Protein AF-A0A366B2S9-F1 (afdb_monomer)

Structure (mmCIF, N/CA/C/O backbone):
data_AF-A0A366B2S9-F1
#
_entry.id   AF-A0A366B2S9-F1
#
loop_
_atom_site.group_PDB
_atom_site.id
_atom_site.type_symbol
_atom_site.label_atom_id
_atom_site.label_alt_id
_atom_site.label_comp_id
_atom_site.label_asym_id
_atom_site.label_entity_id
_atom_site.label_seq_id
_atom_site.pdbx_PDB_ins_code
_atom_site.Cartn_x
_atom_site.Cartn_y
_atom_site.Cartn_z
_atom_site.occupancy
_atom_site.B_iso_or_equiv
_atom_site.auth_seq_id
_atom_site.auth_comp_id
_atom_site.auth_asym_id
_atom_site.auth_atom_id
_atom_site.pdbx_PDB_model_num
ATOM 1 N N . MET A 1 1 ? -11.976 -1.771 -2.194 1.00 45.50 1 MET A N 1
ATOM 2 C CA . MET A 1 1 ? -10.940 -0.730 -2.403 1.00 45.50 1 MET A CA 1
ATOM 3 C C . MET A 1 1 ? -11.463 0.591 -1.853 1.00 45.50 1 MET A C 1
ATOM 5 O O . MET A 1 1 ? -12.626 0.902 -2.092 1.00 45.50 1 MET A O 1
ATOM 9 N N . LEU A 1 2 ? -10.641 1.317 -1.084 1.00 38.25 2 LEU A N 1
ATOM 10 C CA . LEU A 1 2 ? -10.971 2.598 -0.440 1.00 38.25 2 LEU A CA 1
ATOM 11 C C . LEU A 1 2 ? -11.149 3.696 -1.498 1.00 38.25 2 LEU A C 1
ATOM 13 O O . LEU A 1 2 ? -10.226 4.456 -1.765 1.00 38.25 2 LEU A O 1
ATOM 17 N N . ASN A 1 3 ? -12.306 3.725 -2.150 1.00 37.00 3 ASN A N 1
ATOM 18 C CA . ASN A 1 3 ? -12.690 4.829 -3.018 1.00 37.00 3 ASN A CA 1
ATOM 19 C C . ASN A 1 3 ? -14.175 5.144 -2.798 1.00 37.00 3 ASN A C 1
ATOM 21 O O . ASN A 1 3 ? -15.040 4.524 -3.426 1.00 37.00 3 ASN A O 1
ATOM 25 N N . PRO A 1 4 ? -14.518 6.023 -1.843 1.00 36.03 4 PRO A N 1
ATOM 26 C CA . PRO A 1 4 ? -15.891 6.442 -1.632 1.00 36.03 4 PRO A CA 1
ATOM 27 C C . PRO A 1 4 ? -16.057 7.756 -2.361 1.00 36.03 4 PRO A C 1
ATOM 29 O O . PRO A 1 4 ? -15.969 8.847 -1.807 1.00 36.03 4 PRO A O 1
ATOM 32 N N . LEU A 1 5 ? -16.334 7.642 -3.643 1.00 35.28 5 LEU A N 1
ATOM 33 C CA . LEU A 1 5 ? -17.203 8.637 -4.221 1.00 35.28 5 LEU A CA 1
ATOM 34 C C . LEU A 1 5 ? -18.615 8.188 -3.853 1.00 35.28 5 LEU A C 1
ATOM 36 O O . LEU A 1 5 ? -18.909 7.032 -4.149 1.00 35.28 5 LEU A O 1
ATOM 40 N N . ASP A 1 6 ? -19.377 9.082 -3.200 1.00 34.94 6 ASP A N 1
ATOM 41 C CA . ASP A 1 6 ? -20.850 9.243 -3.114 1.00 34.94 6 ASP A CA 1
ATOM 42 C C . ASP A 1 6 ? -21.707 7.973 -3.306 1.00 34.94 6 ASP A C 1
ATOM 44 O O . ASP A 1 6 ? -21.392 7.143 -4.139 1.00 34.94 6 ASP A O 1
ATOM 48 N N . GLU A 1 7 ? -22.874 7.825 -2.674 1.00 36.72 7 GLU A N 1
ATOM 49 C CA . GLU A 1 7 ? -23.704 6.590 -2.753 1.00 36.72 7 GLU A CA 1
ATOM 50 C C . GLU A 1 7 ? -24.009 6.055 -4.187 1.00 36.72 7 GLU A C 1
ATOM 52 O O . GLU A 1 7 ? -24.431 4.913 -4.346 1.00 36.72 7 GLU A O 1
ATOM 57 N N . ASN A 1 8 ? -23.704 6.824 -5.245 1.00 34.78 8 ASN A N 1
ATOM 58 C CA . ASN A 1 8 ? -23.776 6.458 -6.662 1.00 34.78 8 ASN A CA 1
ATOM 59 C C . ASN A 1 8 ? -22.452 6.435 -7.478 1.00 34.78 8 ASN A C 1
ATOM 61 O O . ASN A 1 8 ? -22.514 6.262 -8.701 1.00 34.78 8 ASN A O 1
ATOM 65 N N . LYS A 1 9 ? -21.259 6.607 -6.885 1.00 37.47 9 LYS A N 1
ATOM 66 C CA . LYS A 1 9 ? -20.026 6.918 -7.644 1.00 37.47 9 LYS A CA 1
ATOM 67 C C . LYS A 1 9 ? -18.827 5.971 -7.466 1.00 37.47 9 LYS A C 1
ATOM 69 O O . LYS A 1 9 ? -17.743 6.313 -7.928 1.00 37.47 9 LYS A O 1
ATOM 74 N N . ARG A 1 10 ? -18.978 4.738 -6.966 1.00 37.19 10 ARG A N 1
ATOM 75 C CA . ARG A 1 10 ? -17.981 3.692 -7.306 1.00 37.19 10 ARG A CA 1
ATOM 76 C C . ARG A 1 10 ? -17.867 3.617 -8.842 1.00 37.19 10 ARG A C 1
ATOM 78 O O . ARG A 1 10 ? -18.853 3.263 -9.495 1.00 37.19 10 ARG A O 1
ATOM 85 N N . GLY A 1 11 ? -16.714 3.974 -9.416 1.00 40.75 11 GLY A N 1
ATOM 86 C CA . GLY A 1 11 ? -16.452 3.835 -10.853 1.00 40.75 11 GLY A CA 1
ATOM 87 C C . GLY A 1 11 ? -15.935 5.065 -11.612 1.00 40.75 11 GLY A C 1
ATOM 88 O O . GLY A 1 11 ? -15.787 4.954 -12.828 1.00 40.75 11 GLY A O 1
ATOM 89 N N . TYR A 1 12 ? -15.688 6.211 -10.970 1.00 37.12 12 TYR A N 1
ATOM 90 C CA . TYR A 1 12 ? -15.153 7.402 -11.645 1.00 37.12 12 TYR A CA 1
ATOM 91 C C . TYR A 1 12 ? -13.708 7.681 -11.210 1.00 37.12 12 TYR A C 1
ATOM 93 O O . TYR A 1 12 ? -13.471 8.451 -10.286 1.00 37.12 12 TYR A O 1
ATOM 101 N N . GLY A 1 13 ? -12.731 7.105 -11.907 1.00 45.44 13 GLY A N 1
ATOM 102 C CA . GLY A 1 13 ? -11.318 7.389 -11.661 1.00 45.44 13 GLY A CA 1
ATOM 103 C C . GLY A 1 13 ? -10.409 6.795 -12.731 1.00 45.44 13 GLY A C 1
ATOM 104 O O . GLY A 1 13 ? -10.724 5.760 -13.318 1.00 45.44 13 GLY A O 1
ATOM 105 N N . SER A 1 14 ? -9.289 7.464 -12.996 1.00 43.25 14 SER A N 1
ATOM 106 C CA . SER A 1 14 ? -8.148 6.878 -13.699 1.00 43.25 14 SER A CA 1
ATOM 107 C C . SER A 1 14 ? -7.144 6.492 -12.626 1.00 43.25 14 SER A C 1
ATOM 109 O O . SER A 1 14 ? -6.711 7.345 -11.851 1.00 43.25 14 SER A O 1
ATOM 111 N N . SER A 1 15 ? -6.802 5.215 -12.535 1.00 47.69 15 SER A N 1
ATOM 112 C CA . SER A 1 15 ? -5.719 4.771 -11.672 1.00 47.69 15 SER A CA 1
ATOM 113 C C . SER A 1 15 ? -4.472 4.517 -12.498 1.00 47.69 15 SER A C 1
ATOM 115 O O . SER A 1 15 ? -4.501 3.885 -13.551 1.00 47.69 15 SER A O 1
ATOM 117 N N . TYR A 1 16 ? -3.358 5.040 -12.009 1.00 48.09 16 TYR A N 1
ATOM 118 C CA . TYR A 1 16 ? -2.056 4.798 -12.601 1.00 48.09 16 TYR A CA 1
ATOM 119 C C . TYR A 1 16 ? -1.357 3.788 -11.704 1.00 48.09 16 TYR A C 1
ATOM 121 O O . TYR A 1 16 ? -1.087 4.067 -10.534 1.00 48.09 16 TYR A O 1
ATOM 129 N N . SER A 1 17 ? -1.071 2.600 -12.234 1.00 49.16 17 SER A N 1
ATOM 130 C CA . SER A 1 17 ? -0.098 1.728 -11.585 1.00 49.16 17 SER A CA 1
ATOM 131 C C . SER A 1 17 ? 1.248 2.021 -12.210 1.00 49.16 17 SER A C 1
ATOM 133 O O . SER A 1 17 ? 1.530 1.629 -13.345 1.00 49.16 17 SER A O 1
ATOM 135 N N . ILE A 1 18 ? 2.068 2.736 -11.450 1.00 50.47 18 ILE A N 1
ATOM 136 C CA . ILE A 1 18 ? 3.487 2.857 -11.736 1.00 50.47 18 ILE A CA 1
ATOM 137 C C . ILE A 1 18 ? 4.175 1.875 -10.803 1.00 50.47 18 ILE A C 1
ATOM 139 O O . ILE A 1 18 ? 4.192 2.064 -9.593 1.00 50.47 18 ILE A O 1
ATOM 143 N N . SER A 1 19 ? 4.677 0.792 -11.375 1.00 49.19 19 SER A N 1
ATOM 144 C CA . SER A 1 19 ? 5.454 -0.210 -10.661 1.00 49.19 19 SER A CA 1
ATOM 145 C C . SER A 1 19 ? 6.893 -0.097 -11.114 1.00 49.19 19 SER A C 1
ATOM 147 O O . SER A 1 19 ? 7.153 0.024 -12.306 1.00 49.19 19 SER A O 1
ATOM 149 N N . SER A 1 20 ? 7.850 -0.297 -10.218 1.00 45.38 20 SER A N 1
ATOM 150 C CA . SER A 1 20 ? 9.255 -0.434 -10.623 1.00 45.38 20 SER A CA 1
ATOM 151 C C . SER A 1 20 ? 9.560 -1.682 -11.450 1.00 45.38 20 SER A C 1
ATOM 153 O O . SER A 1 20 ? 10.681 -1.889 -11.908 1.00 45.38 20 SER A O 1
ATOM 155 N N . THR A 1 21 ? 8.561 -2.546 -11.627 1.00 46.91 21 THR A N 1
ATOM 156 C CA . THR A 1 21 ? 8.689 -3.842 -12.299 1.00 46.91 21 THR A CA 1
ATOM 157 C C . THR A 1 21 ? 7.674 -4.071 -13.411 1.00 46.91 21 THR A C 1
ATOM 159 O O . THR A 1 21 ? 7.756 -5.085 -14.102 1.00 46.91 21 THR A O 1
ATOM 162 N N . LYS A 1 22 ? 6.722 -3.153 -13.599 1.00 52.91 22 LYS A N 1
ATOM 163 C CA . LYS A 1 22 ? 5.755 -3.185 -14.699 1.00 52.91 22 LYS A CA 1
ATOM 164 C C . LYS A 1 22 ? 5.813 -1.847 -15.423 1.00 52.91 22 LYS A C 1
ATOM 166 O O . LYS A 1 22 ? 5.955 -0.813 -14.784 1.00 52.91 22 LYS A O 1
ATOM 171 N N . PHE A 1 23 ? 5.684 -1.886 -16.744 1.00 56.38 23 PHE A N 1
ATOM 172 C CA . PHE A 1 23 ? 5.482 -0.691 -17.562 1.00 56.38 23 PHE A CA 1
ATOM 173 C C . PHE A 1 23 ? 4.280 0.121 -17.052 1.00 56.38 23 PHE A C 1
ATOM 175 O O . PHE A 1 23 ? 3.420 -0.440 -16.361 1.00 56.38 23 PHE A O 1
ATOM 182 N N . LEU A 1 24 ? 4.239 1.423 -17.361 1.00 52.50 24 LEU A N 1
ATOM 183 C CA . LEU A 1 24 ? 3.133 2.291 -16.958 1.00 52.50 24 LEU A CA 1
ATOM 184 C C . LEU A 1 24 ? 1.827 1.682 -17.470 1.00 52.50 24 LEU A C 1
ATOM 186 O O . LEU A 1 24 ? 1.593 1.629 -18.674 1.00 52.50 24 LEU A O 1
ATOM 190 N N . ASN A 1 25 ? 0.985 1.222 -16.549 1.00 52.06 25 ASN A N 1
ATOM 191 C CA . ASN A 1 25 ? -0.344 0.750 -16.896 1.00 52.06 25 ASN A CA 1
ATOM 192 C C . ASN A 1 25 ? -1.347 1.801 -16.437 1.00 52.06 25 ASN A C 1
ATOM 194 O O . ASN A 1 25 ? -1.457 2.098 -15.242 1.00 52.06 25 ASN A O 1
ATOM 198 N N . VAL A 1 26 ? -2.060 2.364 -17.408 1.00 51.28 26 VAL A N 1
ATOM 199 C CA . VAL A 1 26 ? -3.199 3.243 -17.162 1.00 51.28 26 VAL A CA 1
ATOM 200 C C . VAL A 1 26 ? -4.438 2.366 -17.047 1.00 51.28 26 VAL A C 1
ATOM 202 O O . VAL A 1 26 ? -4.749 1.596 -17.954 1.00 51.28 26 VAL A O 1
ATOM 205 N N . PHE A 1 27 ? -5.132 2.463 -15.920 1.00 54.91 27 PHE A N 1
ATOM 206 C CA . PHE A 1 27 ? -6.372 1.746 -15.665 1.00 54.91 27 PHE A CA 1
ATOM 207 C C . PHE A 1 27 ? -7.522 2.738 -15.558 1.00 54.91 27 PHE A C 1
ATOM 209 O O . PHE A 1 27 ? -7.445 3.736 -14.840 1.00 54.91 27 PHE A O 1
ATOM 216 N N . PHE A 1 28 ? -8.618 2.437 -16.242 1.00 53.38 28 PHE A N 1
ATOM 217 C CA . PHE A 1 28 ? -9.839 3.230 -16.179 1.00 53.38 28 PHE A CA 1
ATOM 218 C C . PHE A 1 28 ? -10.900 2.465 -15.388 1.00 53.38 28 PHE A C 1
ATOM 220 O O . PHE A 1 28 ? -11.144 1.282 -15.627 1.00 53.38 28 PHE A O 1
ATOM 227 N N . GLU A 1 29 ? -11.527 3.123 -14.413 1.00 53.78 29 GLU A N 1
ATOM 228 C CA . GLU A 1 29 ? -12.661 2.543 -13.693 1.00 53.78 29 GLU A CA 1
ATOM 229 C C . GLU A 1 29 ? -13.913 2.449 -14.598 1.00 53.78 29 GLU A C 1
ATOM 231 O O . GLU A 1 29 ? -14.054 3.177 -15.581 1.00 53.78 29 GLU A O 1
ATOM 236 N N . ARG A 1 30 ? -14.858 1.556 -14.251 1.00 44.22 30 ARG A N 1
ATOM 237 C CA . ARG A 1 30 ? -16.010 1.123 -15.083 1.00 44.22 30 ARG A CA 1
ATOM 238 C C . ARG A 1 30 ? -17.020 2.215 -15.503 1.00 44.22 30 ARG A C 1
ATOM 240 O O . ARG A 1 30 ? -18.031 1.882 -16.115 1.00 44.22 30 ARG A O 1
ATOM 247 N N . LYS A 1 31 ? -16.801 3.491 -15.174 1.00 49.06 31 LYS A N 1
ATOM 248 C CA . LYS A 1 31 ? -17.649 4.631 -15.572 1.00 49.06 31 LYS A CA 1
ATOM 249 C C . LYS A 1 31 ? -16.828 5.866 -15.974 1.00 49.06 31 LYS A C 1
ATOM 251 O O . LYS A 1 31 ? -17.239 6.994 -15.709 1.00 49.06 31 LYS A O 1
ATOM 256 N N . PHE A 1 32 ? -15.661 5.690 -16.590 1.00 53.84 32 PHE A N 1
ATOM 257 C CA . PHE A 1 32 ? -14.883 6.828 -17.087 1.00 53.84 32 PHE A CA 1
ATOM 258 C C . PHE A 1 32 ? -15.537 7.464 -18.330 1.00 53.84 32 PHE A C 1
ATOM 260 O O . PHE A 1 32 ? -16.094 6.758 -19.167 1.00 53.84 32 PHE A O 1
ATOM 267 N N . ASN A 1 33 ? -15.494 8.800 -18.445 1.00 58.91 33 ASN A N 1
ATOM 268 C CA . ASN A 1 33 ? -15.986 9.505 -19.638 1.00 58.91 33 ASN A CA 1
ATOM 269 C C . ASN A 1 33 ? -15.086 9.132 -20.836 1.00 58.91 33 ASN A C 1
ATOM 271 O O . ASN A 1 33 ? -13.882 9.384 -20.732 1.00 58.91 33 ASN A O 1
ATOM 275 N N . PRO A 1 34 ? -15.627 8.589 -21.948 1.00 60.06 34 PRO A N 1
ATOM 276 C CA . PRO A 1 34 ? -14.853 8.246 -23.141 1.00 60.06 34 PRO A CA 1
ATOM 277 C C . PRO A 1 34 ? -13.933 9.371 -23.627 1.00 60.06 34 PRO A C 1
ATOM 279 O O . PRO A 1 34 ? -12.791 9.104 -23.972 1.00 60.06 34 PRO A O 1
ATOM 282 N N . GLU A 1 35 ? -14.365 10.633 -23.547 1.00 61.34 35 GLU A N 1
ATOM 283 C CA . GLU A 1 35 ? -13.549 11.789 -23.953 1.00 61.34 35 GLU A CA 1
ATOM 284 C C . GLU A 1 35 ? -12.249 11.911 -23.142 1.00 61.34 35 GLU A C 1
ATOM 286 O O . GLU A 1 35 ? -11.195 12.205 -23.698 1.00 61.34 35 GLU A O 1
ATOM 291 N N . LYS A 1 36 ? -12.296 11.620 -21.835 1.00 60.38 36 LYS A N 1
ATOM 292 C CA . LYS A 1 36 ? -11.112 11.640 -20.963 1.00 60.38 36 LYS A CA 1
ATOM 293 C C . LYS A 1 36 ? -10.230 10.404 -21.139 1.00 60.38 36 LYS A C 1
ATOM 295 O O . LYS A 1 36 ? -9.035 10.472 -20.869 1.00 60.38 36 LYS A O 1
ATOM 300 N N . ILE A 1 37 ? -10.806 9.274 -21.561 1.00 60.66 37 ILE A N 1
ATOM 301 C CA . ILE A 1 37 ? -10.024 8.095 -21.962 1.00 60.66 37 ILE A CA 1
ATOM 302 C C . ILE A 1 37 ? -9.218 8.447 -23.212 1.00 60.66 37 ILE A C 1
ATOM 304 O O . ILE A 1 37 ? -8.015 8.216 -23.239 1.00 60.66 37 ILE A O 1
ATOM 308 N N . THR A 1 38 ? -9.867 9.057 -24.205 1.00 64.88 38 THR A N 1
ATOM 309 C CA . THR A 1 38 ? -9.222 9.487 -25.449 1.00 64.88 38 THR A CA 1
ATOM 310 C C . THR A 1 38 ? -8.148 10.542 -25.199 1.00 64.88 38 THR A C 1
ATOM 312 O O . THR A 1 38 ? -7.076 10.457 -25.786 1.00 64.88 38 THR A O 1
ATOM 315 N N . GLU A 1 39 ? -8.378 11.488 -24.286 1.00 65.44 39 GLU A N 1
ATOM 316 C CA . GLU A 1 39 ? -7.361 12.460 -23.859 1.00 65.44 39 GLU A CA 1
ATOM 317 C C . GLU A 1 39 ? -6.137 11.777 -23.220 1.00 65.44 39 GLU A C 1
ATOM 319 O O . GLU A 1 39 ? -5.000 12.111 -23.544 1.00 65.44 39 GLU A O 1
ATOM 324 N N . ALA A 1 40 ? -6.355 10.791 -22.344 1.00 61.16 40 ALA A N 1
ATOM 325 C CA . ALA A 1 40 ? -5.276 10.082 -21.657 1.00 61.16 40 ALA A CA 1
ATOM 326 C C . ALA A 1 40 ? -4.519 9.087 -22.557 1.00 61.16 40 ALA A C 1
ATOM 328 O O . ALA A 1 40 ? -3.320 8.883 -22.362 1.00 61.16 40 ALA A O 1
ATOM 329 N N . LEU A 1 41 ? -5.209 8.449 -23.508 1.00 62.81 41 LEU A N 1
ATOM 330 C CA . LEU A 1 41 ? -4.647 7.438 -24.409 1.00 62.81 41 LEU A CA 1
ATOM 331 C C . LEU A 1 41 ? -4.164 8.001 -25.750 1.00 62.81 41 LEU A C 1
ATOM 333 O O . LEU A 1 41 ? -3.441 7.300 -26.443 1.00 62.81 41 LEU A O 1
ATOM 337 N N . GLY A 1 42 ? -4.594 9.199 -26.154 1.00 63.53 42 GLY A N 1
ATOM 338 C CA . GLY A 1 42 ? -4.310 9.765 -27.482 1.00 63.53 42 GLY A CA 1
ATOM 339 C C . GLY A 1 42 ? -5.101 9.123 -28.627 1.00 63.53 42 GLY A C 1
ATOM 340 O O . GLY A 1 42 ? -4.946 9.509 -29.784 1.00 63.53 42 GLY A O 1
ATOM 341 N N . ARG A 1 43 ? -5.968 8.153 -28.315 1.00 69.88 43 ARG A N 1
ATOM 342 C CA . ARG A 1 43 ? -6.777 7.380 -29.264 1.00 69.88 43 ARG A CA 1
ATOM 343 C C . ARG A 1 43 ? -8.091 6.934 -28.633 1.00 69.88 43 ARG A C 1
ATOM 345 O O . ARG A 1 43 ? -8.199 6.848 -27.411 1.00 69.88 43 ARG A O 1
ATOM 352 N N . GLU A 1 44 ? -9.068 6.590 -29.466 1.00 70.62 44 GLU A N 1
ATOM 353 C CA . GLU A 1 44 ? -10.285 5.935 -28.986 1.00 70.62 44 GLU A CA 1
ATOM 354 C C . GLU A 1 44 ? -9.964 4.537 -28.427 1.00 70.62 44 GLU A C 1
ATOM 356 O O . GLU A 1 44 ? -9.109 3.805 -28.943 1.00 70.62 44 GLU A O 1
ATOM 361 N N . ILE A 1 45 ? -10.642 4.184 -27.335 1.00 67.50 45 ILE A N 1
ATOM 362 C CA . ILE A 1 45 ? -10.560 2.856 -26.727 1.00 67.50 45 ILE A CA 1
ATOM 363 C C . ILE A 1 45 ? -11.421 1.879 -27.532 1.00 67.50 45 ILE A C 1
ATOM 365 O O . ILE A 1 45 ? -12.545 2.207 -27.910 1.00 67.50 45 ILE A O 1
ATOM 369 N N . MET A 1 46 ? -10.907 0.681 -27.805 1.00 69.12 46 MET A N 1
ATOM 370 C CA . MET A 1 46 ? -11.685 -0.338 -28.510 1.00 69.12 46 MET A CA 1
ATOM 371 C C . MET A 1 46 ? -12.631 -1.079 -27.552 1.00 69.12 46 MET A C 1
ATOM 373 O O . MET A 1 46 ? -12.326 -1.258 -26.373 1.00 69.12 46 MET A O 1
ATOM 377 N N . ASP A 1 47 ? -13.767 -1.571 -28.057 1.00 62.91 47 ASP A N 1
ATOM 378 C CA . ASP A 1 47 ? -14.789 -2.259 -27.245 1.00 62.91 47 ASP A CA 1
ATOM 379 C C . ASP A 1 47 ? -14.231 -3.463 -26.463 1.00 62.91 47 ASP A C 1
ATOM 381 O O . ASP A 1 47 ? -14.579 -3.693 -25.305 1.00 62.91 47 ASP A O 1
ATOM 385 N N . ASN A 1 48 ? -13.288 -4.198 -27.055 1.00 60.88 48 ASN A N 1
ATOM 386 C CA . ASN A 1 48 ? -12.603 -5.312 -26.399 1.00 60.88 48 ASN A CA 1
ATOM 387 C C . ASN A 1 48 ? -11.658 -4.866 -25.263 1.00 60.88 48 ASN A C 1
ATOM 389 O O . ASN A 1 48 ? -11.432 -5.628 -24.324 1.00 60.88 48 ASN A O 1
ATOM 393 N N . GLU A 1 49 ? -11.109 -3.651 -25.326 1.00 59.62 49 GLU A N 1
ATOM 394 C CA . GLU A 1 49 ? -10.300 -3.057 -24.256 1.00 59.62 49 GLU A CA 1
ATOM 395 C C . GLU A 1 49 ? -11.189 -2.584 -23.103 1.00 59.62 49 GLU A C 1
ATOM 397 O O . GLU A 1 49 ? -10.822 -2.776 -21.944 1.00 59.62 49 GLU A O 1
ATOM 402 N N . ILE A 1 50 ? -12.386 -2.060 -23.406 1.00 60.25 50 ILE A N 1
ATOM 403 C CA . ILE A 1 50 ? -13.410 -1.713 -22.406 1.00 60.25 50 ILE A CA 1
ATOM 404 C C . ILE A 1 50 ? -13.840 -2.962 -21.625 1.00 60.25 50 ILE A C 1
ATOM 406 O O . ILE A 1 50 ? -13.902 -2.938 -20.394 1.00 60.25 50 ILE A O 1
ATOM 410 N N . GLU A 1 51 ? -14.105 -4.073 -22.316 1.00 54.56 51 GLU A N 1
ATOM 411 C CA . GLU A 1 51 ? -14.478 -5.342 -21.676 1.00 54.56 51 GLU A CA 1
ATOM 412 C C . GLU A 1 51 ? -13.341 -5.941 -20.828 1.00 54.56 51 GLU A C 1
ATOM 414 O O . GLU A 1 51 ? -13.594 -6.634 -19.835 1.00 54.56 51 GLU A O 1
ATOM 419 N N . ALA A 1 52 ? -12.087 -5.629 -21.170 1.00 55.06 52 ALA A N 1
ATOM 420 C CA . ALA A 1 52 ? -10.895 -6.035 -20.434 1.00 55.06 52 ALA A CA 1
ATOM 421 C C . ALA A 1 52 ? -10.542 -5.117 -19.244 1.00 55.06 52 ALA A C 1
ATOM 423 O O . ALA A 1 52 ? -9.595 -5.436 -18.517 1.00 55.06 52 ALA A O 1
ATOM 424 N N . LEU A 1 53 ? -11.299 -4.035 -18.988 1.00 55.62 53 LEU A N 1
ATOM 425 C CA . LEU A 1 53 ? -11.159 -3.174 -17.801 1.00 55.62 53 LEU A CA 1
ATOM 426 C C . LEU A 1 53 ? -11.558 -3.940 -16.525 1.00 55.62 53 LEU A C 1
ATOM 428 O O . LEU A 1 53 ? -12.649 -3.815 -15.951 1.00 55.62 53 LEU A O 1
ATOM 432 N N . VAL A 1 54 ? -10.646 -4.793 -16.075 1.00 52.69 54 VAL A N 1
ATOM 433 C CA . VAL A 1 54 ? -10.663 -5.434 -14.766 1.00 52.69 54 VAL A CA 1
ATOM 434 C C . VAL A 1 54 ? -9.950 -4.500 -13.794 1.00 52.69 54 VAL A C 1
ATOM 436 O O . VAL A 1 54 ? -8.876 -3.989 -14.099 1.00 52.69 54 VAL A O 1
ATOM 439 N N . ASP A 1 55 ? -10.539 -4.280 -12.619 1.00 57.91 55 ASP A N 1
ATOM 440 C CA . ASP A 1 55 ? -9.891 -3.545 -11.531 1.00 57.91 55 ASP A CA 1
ATOM 441 C C . ASP A 1 55 ? -8.548 -4.223 -11.190 1.00 57.91 55 ASP A C 1
ATOM 443 O O . ASP A 1 55 ? -8.527 -5.345 -10.684 1.00 57.91 55 ASP A O 1
ATOM 447 N N . HIS A 1 56 ? -7.424 -3.570 -11.515 1.00 54.78 56 HIS A N 1
ATOM 448 C CA . HIS A 1 56 ? -6.077 -4.132 -11.342 1.00 54.78 56 HIS A CA 1
ATOM 449 C C . HIS A 1 56 ? -5.722 -4.386 -9.876 1.00 54.78 56 HIS A C 1
ATOM 451 O O . HIS A 1 56 ? -4.844 -5.195 -9.569 1.00 54.78 56 HIS A O 1
ATOM 457 N N . TYR A 1 57 ? -6.411 -3.702 -8.967 1.00 53.78 57 TYR A N 1
ATOM 458 C CA . TYR A 1 57 ? -6.239 -3.871 -7.534 1.00 53.78 57 TYR A CA 1
ATOM 459 C C . TYR A 1 57 ? -7.131 -4.984 -6.973 1.00 53.78 57 TYR A C 1
ATOM 461 O O . TYR A 1 57 ? -6.955 -5.388 -5.822 1.00 53.78 57 TYR A O 1
ATOM 469 N N . ALA A 1 58 ? -8.049 -5.522 -7.783 1.00 57.56 58 ALA A N 1
ATOM 470 C CA . ALA A 1 58 ? -8.904 -6.647 -7.445 1.00 57.56 58 ALA A CA 1
ATOM 471 C C . ALA A 1 58 ? -8.446 -7.913 -8.182 1.00 57.56 58 ALA A C 1
ATOM 473 O O . ALA A 1 58 ? -8.803 -8.189 -9.329 1.00 57.56 58 ALA A O 1
ATOM 474 N N . VAL A 1 59 ? -7.678 -8.747 -7.490 1.00 58.72 59 VAL A N 1
ATOM 475 C CA . VAL A 1 59 ? -7.330 -10.077 -7.993 1.00 58.72 59 VAL A CA 1
ATOM 476 C C . VAL A 1 59 ? -8.459 -11.041 -7.624 1.00 58.72 59 VAL A C 1
ATOM 478 O O . VAL A 1 59 ? -8.811 -11.198 -6.456 1.00 58.72 59 VAL A O 1
ATOM 481 N N . LYS A 1 60 ? -9.047 -11.695 -8.627 1.00 58.69 60 LYS A N 1
ATOM 482 C CA . LYS A 1 60 ? -10.134 -12.659 -8.416 1.00 58.69 60 LYS A CA 1
ATOM 483 C C . LYS A 1 60 ? -9.591 -13.991 -7.888 1.00 58.69 60 LYS A C 1
ATOM 485 O O . LYS A 1 60 ? -8.516 -14.423 -8.292 1.00 58.69 60 LYS A O 1
ATOM 490 N N . PHE A 1 61 ? -10.388 -14.666 -7.059 1.00 66.31 61 PHE A N 1
ATOM 491 C CA . PHE A 1 61 ? -10.171 -16.053 -6.617 1.00 66.31 61 PHE A CA 1
ATOM 492 C C . PHE A 1 61 ? -8.899 -16.309 -5.787 1.00 66.31 61 PHE A C 1
ATOM 494 O O . PHE A 1 61 ? -8.391 -17.428 -5.783 1.00 66.31 61 PHE A O 1
ATOM 501 N N . ILE A 1 62 ? -8.384 -15.307 -5.063 1.00 76.69 62 ILE A N 1
ATOM 502 C CA . ILE A 1 62 ? -7.278 -15.533 -4.111 1.00 76.69 62 ILE A CA 1
ATOM 503 C C . ILE A 1 62 ? -7.760 -16.353 -2.917 1.00 76.69 62 ILE A C 1
ATOM 505 O O . ILE A 1 62 ? -7.052 -17.233 -2.428 1.00 76.69 62 ILE A O 1
ATOM 509 N N . LEU A 1 63 ? -8.959 -16.039 -2.431 1.00 82.62 63 LEU A N 1
ATOM 510 C CA . LEU A 1 63 ? -9.555 -16.666 -1.267 1.00 82.62 63 LEU A CA 1
ATOM 511 C C . LEU A 1 63 ? -10.872 -17.348 -1.648 1.00 82.62 63 LEU A C 1
ATOM 513 O O . LEU A 1 63 ? -11.475 -17.059 -2.686 1.00 82.62 63 LEU A O 1
ATOM 517 N N . CYS A 1 64 ? -11.326 -18.277 -0.803 1.00 87.00 64 CYS A N 1
ATOM 518 C CA . CYS A 1 64 ? -12.676 -18.810 -0.941 1.00 87.00 64 CYS A CA 1
ATOM 519 C C . CYS A 1 64 ? -13.709 -17.719 -0.626 1.00 87.00 64 CYS A C 1
ATOM 521 O O . CYS A 1 64 ? -13.396 -16.725 0.030 1.00 87.00 64 CYS A O 1
ATOM 523 N N . LYS A 1 65 ? -14.952 -17.935 -1.062 1.00 88.06 65 LYS A N 1
ATOM 524 C CA . LYS A 1 65 ? -16.049 -16.990 -0.844 1.00 88.06 65 LYS A CA 1
ATOM 525 C C . LYS A 1 65 ? -16.190 -16.599 0.631 1.00 88.06 65 LYS A C 1
ATOM 527 O O . LYS A 1 65 ? -16.145 -15.421 0.943 1.00 88.06 65 LYS A O 1
ATOM 532 N N . ASP A 1 66 ? -16.233 -17.578 1.531 1.00 88.06 66 ASP A N 1
ATOM 533 C CA . ASP A 1 66 ? -16.381 -17.314 2.966 1.00 88.06 66 ASP A CA 1
ATOM 534 C C . ASP A 1 66 ? -15.219 -16.481 3.530 1.00 88.06 66 ASP A C 1
ATOM 536 O O . ASP A 1 66 ? -15.406 -15.659 4.421 1.00 88.06 66 ASP A O 1
ATOM 540 N N . CYS A 1 67 ? -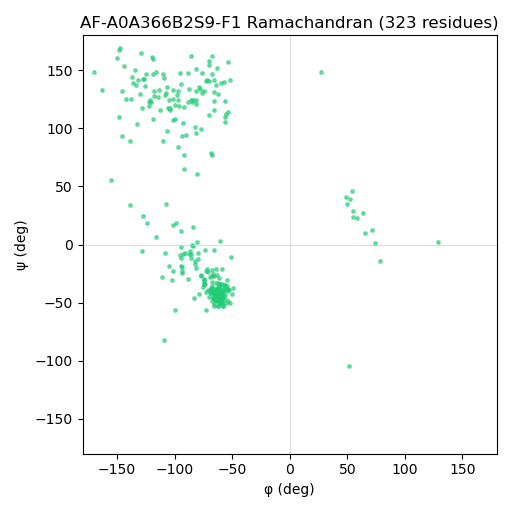13.997 -16.667 3.024 1.00 88.50 67 CYS A N 1
ATOM 541 C CA . CYS A 1 67 ? -12.863 -15.829 3.402 1.00 88.50 67 CYS A CA 1
ATOM 542 C C . CYS A 1 67 ? -13.034 -14.385 2.917 1.00 88.50 67 CYS A C 1
ATOM 544 O O . CYS A 1 67 ? -12.797 -13.475 3.706 1.00 88.50 67 CYS A O 1
ATOM 546 N N . GLU A 1 68 ? -13.434 -14.168 1.660 1.00 89.00 68 GLU A N 1
ATOM 547 C CA . GLU A 1 68 ? -13.700 -12.818 1.139 1.00 89.00 68 GLU A CA 1
ATOM 548 C C . GLU A 1 68 ? -14.833 -12.139 1.917 1.00 89.00 68 GLU A C 1
ATOM 550 O O . GLU A 1 68 ? -14.672 -11.002 2.357 1.00 89.00 68 GLU A O 1
ATOM 555 N N . ASP A 1 69 ? -15.916 -12.865 2.202 1.00 89.38 69 ASP A N 1
ATOM 556 C CA . ASP A 1 69 ? -17.059 -12.362 2.967 1.00 89.38 69 ASP A CA 1
ATOM 557 C C . ASP A 1 69 ? -16.625 -11.922 4.386 1.00 89.38 69 ASP A C 1
ATOM 559 O O . ASP A 1 69 ? -17.034 -10.863 4.867 1.00 89.38 69 ASP A O 1
ATOM 563 N N . ARG A 1 70 ? -15.729 -12.677 5.050 1.00 93.06 70 ARG A N 1
ATOM 564 C CA . ARG A 1 70 ? -15.128 -12.289 6.347 1.00 93.06 70 ARG A CA 1
ATOM 565 C C . ARG A 1 70 ? -14.353 -10.969 6.259 1.00 93.06 70 ARG A C 1
ATOM 567 O O . ARG A 1 70 ? -14.421 -10.143 7.171 1.00 93.06 70 ARG A O 1
ATOM 574 N N . PHE A 1 71 ? -13.605 -10.759 5.178 1.00 93.19 71 PHE A N 1
ATOM 575 C CA . PHE A 1 71 ? -12.856 -9.521 4.956 1.00 93.19 71 PHE A CA 1
ATOM 576 C C . PHE A 1 71 ? -13.755 -8.339 4.573 1.00 93.19 71 PHE A C 1
ATOM 578 O O . PHE A 1 71 ? -13.486 -7.208 4.984 1.00 93.19 71 PHE A O 1
ATOM 585 N N . GLU A 1 72 ? -14.835 -8.583 3.835 1.00 90.19 72 GLU A N 1
ATOM 586 C CA . GLU A 1 72 ? -15.801 -7.553 3.457 1.00 90.19 72 GLU A CA 1
ATOM 587 C C . GLU A 1 72 ? -16.447 -6.907 4.693 1.00 90.19 72 GLU A C 1
ATOM 589 O O . GLU A 1 72 ? -16.685 -5.698 4.705 1.00 90.19 72 GLU A O 1
ATOM 594 N N . ARG A 1 73 ? -16.668 -7.667 5.777 1.00 93.44 73 ARG A N 1
ATOM 595 C CA . ARG A 1 73 ? -17.224 -7.129 7.034 1.00 93.44 73 ARG A CA 1
ATOM 596 C C . ARG A 1 73 ? -16.364 -6.026 7.643 1.00 93.44 73 ARG A C 1
ATOM 598 O O . ARG A 1 73 ? -16.887 -4.967 7.989 1.00 93.44 73 ARG A O 1
ATOM 605 N N . ILE A 1 74 ? -15.056 -6.253 7.759 1.00 94.00 74 ILE A N 1
ATOM 606 C CA . ILE A 1 74 ? -14.138 -5.260 8.337 1.00 94.00 74 ILE A CA 1
ATOM 607 C C . ILE A 1 74 ? -13.871 -4.095 7.379 1.00 94.00 74 ILE A C 1
ATOM 609 O O . ILE A 1 74 ? -13.676 -2.973 7.839 1.00 94.00 74 ILE A O 1
ATOM 613 N N . GLU A 1 75 ? -13.910 -4.329 6.062 1.00 90.56 75 GLU A N 1
ATOM 614 C CA . GLU A 1 75 ? -13.828 -3.261 5.056 1.00 90.56 75 GLU A CA 1
ATOM 615 C C . GLU A 1 75 ? -15.062 -2.355 5.106 1.00 90.56 75 GLU A C 1
ATOM 617 O O . GLU A 1 75 ? -14.932 -1.132 5.125 1.00 90.56 75 GLU A O 1
ATOM 622 N N . THR A 1 76 ? -16.255 -2.944 5.192 1.00 89.06 76 THR A N 1
ATOM 623 C CA . THR A 1 76 ? -17.514 -2.203 5.346 1.00 89.06 76 THR A CA 1
ATOM 624 C C . THR A 1 76 ? -17.495 -1.389 6.633 1.00 89.06 76 THR A C 1
ATOM 626 O O . THR A 1 76 ? -17.738 -0.186 6.596 1.00 89.06 76 THR A O 1
ATOM 629 N N . TYR A 1 77 ? -17.094 -2.003 7.752 1.00 90.00 77 TYR A N 1
ATOM 630 C CA . TYR A 1 77 ? -16.941 -1.302 9.026 1.00 90.00 77 TYR A CA 1
ATOM 631 C C . TYR A 1 77 ? -15.983 -0.108 8.925 1.00 90.00 77 TYR A C 1
ATOM 633 O O . TYR A 1 77 ? -16.300 0.988 9.387 1.00 90.00 77 TYR A O 1
ATOM 641 N N . PHE A 1 78 ? -14.810 -0.296 8.311 1.00 88.31 78 PHE A N 1
ATOM 642 C CA . PHE A 1 78 ? -13.836 0.780 8.145 1.00 88.31 78 PHE A CA 1
ATOM 643 C C . PHE A 1 78 ? -14.402 1.928 7.298 1.00 88.31 78 PHE A C 1
ATOM 645 O O . PHE A 1 78 ? -14.277 3.090 7.683 1.00 88.31 78 PHE A O 1
ATOM 652 N N . ASN A 1 79 ? -15.066 1.623 6.182 1.00 83.31 79 ASN A N 1
ATOM 653 C CA . ASN A 1 79 ? -15.681 2.636 5.323 1.00 83.31 79 ASN A CA 1
ATOM 654 C C . ASN A 1 79 ? -16.823 3.383 6.030 1.00 83.31 79 ASN A C 1
ATOM 656 O O . ASN A 1 79 ? -16.932 4.601 5.927 1.00 83.31 79 ASN A O 1
ATOM 660 N N . ASP A 1 80 ? -17.664 2.689 6.788 1.00 82.75 80 ASP A N 1
ATOM 661 C CA . ASP A 1 80 ? -18.788 3.335 7.464 1.00 82.75 80 ASP A CA 1
ATOM 662 C C . ASP A 1 80 ? -18.369 4.170 8.672 1.00 82.75 80 ASP A C 1
ATOM 664 O O . ASP A 1 80 ? -18.985 5.197 8.951 1.00 82.75 80 ASP A O 1
ATOM 668 N N . ILE A 1 81 ? -17.330 3.751 9.394 1.00 79.56 81 ILE A N 1
ATOM 669 C CA . ILE A 1 81 ? -16.924 4.407 10.638 1.00 79.56 81 ILE A CA 1
ATOM 670 C C . ILE A 1 81 ? -15.756 5.355 10.414 1.00 79.56 81 ILE A C 1
ATOM 672 O O . ILE A 1 81 ? -15.860 6.537 10.735 1.00 79.56 81 ILE A O 1
ATOM 676 N N . VAL A 1 82 ? -14.643 4.855 9.873 1.00 72.56 82 VAL A N 1
ATOM 677 C CA . VAL A 1 82 ? -13.419 5.648 9.732 1.00 72.56 82 VAL A CA 1
ATOM 678 C C . VAL A 1 82 ? -13.611 6.669 8.634 1.00 72.56 82 VAL A C 1
ATOM 680 O O . VAL A 1 82 ? -13.517 7.853 8.919 1.00 72.56 82 VAL A O 1
ATOM 683 N N . PHE A 1 83 ? -13.956 6.256 7.415 1.00 71.56 83 PHE A N 1
ATOM 684 C CA . PHE A 1 83 ? -14.038 7.194 6.294 1.00 71.56 83 PHE A CA 1
ATOM 685 C C . PHE A 1 83 ? -15.046 8.328 6.547 1.00 71.56 83 PHE A C 1
ATOM 687 O O . PHE A 1 83 ? -14.693 9.498 6.397 1.00 71.56 83 PHE A O 1
ATOM 694 N N . LYS A 1 84 ? -16.262 8.019 7.024 1.00 70.56 84 LYS A N 1
ATOM 695 C CA . LYS A 1 84 ? -17.254 9.058 7.365 1.00 70.56 84 LYS A CA 1
ATOM 696 C C . LYS A 1 84 ? -16.741 10.008 8.450 1.00 70.56 84 LYS A C 1
ATOM 698 O O . LYS A 1 84 ? -16.890 11.219 8.319 1.00 70.56 84 LYS A O 1
ATOM 703 N N . GLN A 1 85 ? -16.085 9.501 9.496 1.00 68.06 85 GLN A N 1
ATOM 704 C CA . GLN A 1 85 ? -15.488 10.365 10.523 1.00 68.06 85 GLN A CA 1
ATOM 705 C C . GLN A 1 85 ? -14.310 11.186 9.980 1.00 68.06 85 GLN A C 1
ATOM 707 O O . GLN A 1 85 ? -14.146 12.331 10.407 1.00 68.06 85 GLN A O 1
ATOM 712 N N . VAL A 1 86 ? -13.555 10.638 9.012 1.00 63.91 86 VAL A N 1
ATOM 713 C CA . VAL A 1 86 ? -12.419 11.309 8.374 1.00 63.91 86 VAL A CA 1
ATOM 714 C C . VAL A 1 86 ? -12.832 12.518 7.563 1.00 63.91 86 VAL A C 1
ATOM 716 O O . VAL A 1 86 ? -12.274 13.602 7.736 1.00 63.91 86 VAL A O 1
ATOM 719 N N . PHE A 1 87 ? -13.810 12.324 6.688 1.00 62.34 87 PHE A N 1
ATOM 720 C CA . PHE A 1 87 ? -14.118 13.279 5.632 1.00 62.34 87 PHE A CA 1
ATOM 721 C C . PHE A 1 87 ? -15.324 14.166 5.932 1.00 62.34 87 PHE A C 1
ATOM 723 O O . PHE A 1 87 ? -15.384 15.286 5.434 1.00 62.34 87 PHE A O 1
ATOM 730 N N . GLU A 1 88 ? -16.240 13.755 6.815 1.00 64.69 88 GLU A N 1
ATOM 731 C CA . GLU A 1 88 ? -17.378 14.599 7.215 1.00 64.69 88 GLU A CA 1
ATOM 732 C C . GLU A 1 88 ? -17.029 15.601 8.335 1.00 64.69 88 GLU A C 1
ATOM 734 O O . GLU A 1 88 ? -17.927 16.159 8.965 1.00 64.69 88 GLU A O 1
ATOM 739 N N . ASN A 1 89 ? -15.740 15.838 8.622 1.00 57.03 89 ASN A N 1
ATOM 740 C CA . ASN A 1 89 ? -15.265 16.768 9.661 1.00 57.03 89 ASN A CA 1
ATOM 741 C C . ASN A 1 89 ? -15.835 16.506 11.072 1.00 57.03 89 ASN A C 1
ATOM 743 O O . ASN A 1 89 ? -15.853 17.399 11.919 1.00 57.03 89 ASN A O 1
ATOM 747 N N . LYS A 1 90 ? -16.267 15.273 11.361 1.00 54.19 90 LYS A N 1
ATOM 748 C CA . LYS A 1 90 ? -16.782 14.881 12.686 1.00 54.19 90 LYS A CA 1
ATOM 749 C C . LYS A 1 90 ? -15.683 14.571 13.699 1.00 54.19 90 LYS A C 1
ATOM 751 O O . LYS A 1 90 ? -15.984 14.203 14.834 1.00 54.19 90 LYS A O 1
ATOM 756 N N . TYR A 1 91 ? -14.416 14.721 13.322 1.00 61.25 91 TYR A N 1
ATOM 757 C CA . TYR A 1 91 ? -13.327 14.578 14.268 1.00 61.25 91 TYR A CA 1
ATOM 758 C C . TYR A 1 91 ? -13.395 15.611 15.374 1.00 61.25 91 TYR A C 1
ATOM 760 O O . TYR A 1 91 ? -13.396 16.822 15.149 1.00 61.25 91 TYR A O 1
ATOM 768 N N . LYS A 1 92 ? -13.305 15.110 16.597 1.00 59.22 92 LYS A N 1
ATOM 769 C CA . LYS A 1 92 ? -12.874 15.928 17.712 1.00 59.22 92 LYS A CA 1
ATOM 770 C C . LYS A 1 92 ? -11.385 16.209 17.503 1.00 59.22 92 LYS A C 1
ATOM 772 O O . LYS A 1 92 ? -10.561 15.297 17.551 1.00 59.22 92 LYS A O 1
ATOM 777 N N . LEU A 1 93 ? -11.041 17.464 17.219 1.00 60.97 93 LEU A N 1
ATOM 778 C CA . LEU A 1 93 ? -9.654 17.935 17.181 1.00 60.97 93 LEU A CA 1
ATOM 779 C C . LEU A 1 93 ? -9.027 17.619 18.542 1.00 60.97 93 LEU A C 1
ATOM 781 O O . LEU A 1 93 ? -9.396 18.233 19.542 1.00 60.97 93 LEU A O 1
ATOM 785 N N . THR A 1 94 ? -8.161 16.605 18.604 1.00 61.12 94 THR A N 1
ATOM 786 C CA . THR A 1 94 ? -7.756 16.049 19.904 1.00 61.12 94 THR A CA 1
ATOM 787 C C . THR A 1 94 ? -6.350 16.477 20.313 1.00 61.12 94 THR A C 1
ATOM 789 O O . THR A 1 94 ? -6.060 16.472 21.506 1.00 61.12 94 THR A O 1
ATOM 792 N N . LYS A 1 95 ? -5.496 16.948 19.391 1.00 62.00 95 LYS A N 1
ATOM 793 C CA . LYS A 1 95 ? -4.227 17.609 19.741 1.00 62.00 95 LYS A CA 1
ATOM 794 C C . LYS A 1 95 ? -3.646 18.399 18.569 1.00 62.00 95 LYS A C 1
ATOM 796 O O . LYS A 1 95 ? -3.533 17.871 17.468 1.00 62.00 95 LYS A O 1
ATOM 801 N N . ILE A 1 96 ? -3.237 19.636 18.852 1.00 62.16 96 ILE A N 1
ATOM 802 C CA . ILE A 1 96 ? -2.209 20.345 18.089 1.00 62.16 96 ILE A CA 1
ATOM 803 C C . ILE A 1 96 ? -0.953 20.222 18.935 1.00 62.16 96 ILE A C 1
ATOM 805 O O . ILE A 1 96 ? -0.873 20.823 20.006 1.00 62.16 96 ILE A O 1
ATOM 809 N N . ASN A 1 97 ? -0.009 19.397 18.510 1.00 56.50 97 ASN A N 1
ATOM 810 C CA . ASN A 1 97 ? 1.274 19.292 19.187 1.00 56.50 97 ASN A CA 1
ATOM 811 C C . ASN A 1 97 ? 2.371 19.415 18.138 1.00 56.50 97 ASN A C 1
ATOM 813 O O . ASN A 1 97 ? 2.287 18.789 17.086 1.00 56.50 97 ASN A O 1
ATOM 817 N N . ASN A 1 98 ? 3.346 20.292 18.385 1.00 60.03 98 ASN A N 1
ATOM 818 C CA . ASN A 1 98 ? 4.450 20.559 17.457 1.00 60.03 98 ASN A CA 1
ATOM 819 C C . ASN A 1 98 ? 4.003 20.828 15.997 1.00 60.03 98 ASN A C 1
ATOM 821 O O . ASN A 1 98 ? 4.627 20.351 15.059 1.00 60.03 98 ASN A O 1
ATOM 825 N N . ASN A 1 99 ? 2.916 21.586 15.797 1.00 65.44 99 ASN A N 1
ATOM 826 C CA . ASN A 1 99 ? 2.301 21.882 14.488 1.00 65.44 99 ASN A CA 1
ATOM 827 C C . ASN A 1 99 ? 1.691 20.683 13.730 1.00 65.44 99 ASN A C 1
ATOM 829 O O . ASN A 1 99 ? 1.277 20.852 12.585 1.00 65.44 99 ASN A O 1
ATOM 833 N N . GLN A 1 100 ? 1.561 19.504 14.345 1.00 74.19 100 GLN A N 1
ATOM 834 C CA . GLN A 1 100 ? 0.790 18.395 13.780 1.00 74.19 100 GLN A CA 1
ATOM 835 C C . GLN A 1 100 ? -0.643 18.390 14.306 1.00 74.19 100 GLN A C 1
ATOM 837 O O . GLN A 1 100 ? -0.884 18.570 15.503 1.00 74.19 100 GLN A O 1
ATOM 842 N N . ILE A 1 101 ? -1.591 18.136 13.406 1.00 84.06 101 ILE A N 1
ATOM 843 C CA . ILE A 1 101 ? -2.992 17.905 13.749 1.00 84.06 101 ILE A CA 1
ATOM 844 C C . ILE A 1 101 ? -3.198 16.391 13.834 1.00 84.06 101 ILE A C 1
ATOM 846 O O . ILE A 1 101 ? -3.004 15.676 12.854 1.00 84.06 101 ILE A O 1
ATOM 850 N N . ILE A 1 102 ? -3.586 15.902 15.012 1.00 85.44 102 ILE A N 1
ATOM 851 C CA . ILE A 1 102 ? -3.852 14.477 15.245 1.00 85.44 102 ILE A CA 1
ATOM 852 C C . ILE A 1 102 ? -5.336 14.280 15.559 1.00 85.44 102 ILE A C 1
ATOM 854 O O . ILE A 1 102 ? -5.893 14.905 16.471 1.00 85.44 102 ILE A O 1
ATOM 858 N N . HIS A 1 103 ? -5.961 13.377 14.806 1.00 84.81 103 HIS A N 1
ATOM 859 C CA . HIS A 1 103 ? -7.365 13.005 14.939 1.00 84.81 103 HIS A CA 1
ATOM 860 C C . HIS A 1 103 ? -7.495 11.689 15.690 1.00 84.81 103 HIS A C 1
ATOM 862 O O . HIS A 1 103 ? -6.923 10.682 15.278 1.00 84.81 103 HIS A O 1
ATOM 868 N N . SER A 1 104 ? -8.271 11.687 16.771 1.00 84.94 104 SER A N 1
ATOM 869 C CA . SER A 1 104 ? -8.579 10.483 17.545 1.00 84.94 104 SER A CA 1
ATOM 870 C C . SER A 1 104 ? -9.924 9.899 17.118 1.00 84.94 104 SER A C 1
ATOM 872 O O . SER A 1 104 ? -10.925 10.614 17.059 1.00 84.94 104 SER A O 1
ATOM 874 N N . LEU A 1 105 ? -9.970 8.589 16.880 1.00 83.94 105 LEU A N 1
ATOM 875 C CA . LEU A 1 105 ? -11.184 7.857 16.504 1.00 83.94 105 LEU A CA 1
ATOM 876 C C . LEU A 1 105 ? -11.904 7.291 17.750 1.00 83.94 105 LEU A C 1
ATOM 878 O O . LEU A 1 105 ? -11.982 6.082 17.941 1.00 83.94 105 LEU A O 1
ATOM 882 N N . GLU A 1 106 ? -12.411 8.169 18.631 1.00 78.19 106 GLU A N 1
ATOM 883 C CA . GLU A 1 106 ? -12.973 7.798 19.955 1.00 78.19 106 GLU A CA 1
ATOM 884 C C . GLU A 1 106 ? -14.193 6.855 19.889 1.00 78.19 106 GLU A C 1
ATOM 886 O O . GLU A 1 106 ? -14.403 6.061 20.802 1.00 78.19 106 GLU A O 1
ATOM 891 N N . ASN A 1 107 ? -14.986 6.917 18.813 1.00 79.94 107 ASN A N 1
ATOM 892 C CA . ASN A 1 107 ? -16.227 6.141 18.661 1.00 79.94 107 ASN A CA 1
ATOM 893 C C . ASN A 1 107 ? -16.070 4.913 17.754 1.00 79.94 107 ASN A C 1
ATOM 895 O O . ASN A 1 107 ? -17.063 4.384 17.253 1.00 79.94 107 ASN A O 1
ATOM 899 N N . ALA A 1 108 ? -14.836 4.484 17.495 1.00 86.31 108 ALA A N 1
ATOM 900 C CA . ALA A 1 108 ? -14.554 3.359 16.621 1.00 86.31 108 ALA A CA 1
ATOM 901 C C . ALA A 1 108 ? -13.899 2.203 17.381 1.00 86.31 108 ALA A C 1
ATOM 903 O O . ALA A 1 108 ? -13.143 2.388 18.333 1.00 86.31 108 ALA A O 1
ATOM 904 N N . ASN A 1 109 ? -14.161 0.977 16.937 1.00 91.19 109 ASN A N 1
ATOM 905 C CA . ASN A 1 109 ? -13.472 -0.198 17.437 1.00 91.19 109 ASN A CA 1
ATOM 906 C C . ASN A 1 109 ? -12.074 -0.256 16.806 1.00 91.19 109 ASN A C 1
ATOM 908 O O . ASN A 1 109 ? -11.904 -0.722 15.676 1.00 91.19 109 ASN A O 1
ATOM 912 N N . ASN A 1 110 ? -11.066 0.195 17.558 1.00 92.06 110 ASN A N 1
ATOM 913 C CA . ASN A 1 110 ? -9.672 0.209 17.108 1.00 92.06 110 ASN A CA 1
ATOM 914 C C . ASN A 1 110 ? -9.202 -1.153 16.604 1.00 92.06 110 ASN A C 1
ATOM 916 O O . ASN A 1 110 ? -8.463 -1.225 15.628 1.00 92.06 110 ASN A O 1
ATOM 920 N N . ASN A 1 111 ? -9.609 -2.241 17.263 1.00 95.62 111 ASN A N 1
ATOM 921 C CA . ASN A 1 111 ? -9.115 -3.567 16.917 1.00 95.62 111 ASN A CA 1
ATOM 922 C C . ASN A 1 111 ? -9.629 -3.979 15.530 1.00 95.62 111 ASN A C 1
ATOM 924 O O . ASN A 1 111 ? -8.861 -4.525 14.745 1.00 95.62 111 ASN A O 1
ATOM 928 N N . ILE A 1 112 ? -10.872 -3.630 15.178 1.00 95.50 112 ILE A N 1
ATOM 929 C CA . ILE A 1 112 ? -11.420 -3.867 13.832 1.00 95.50 112 ILE A CA 1
ATOM 930 C C . ILE A 1 112 ? -10.703 -3.011 12.782 1.00 95.50 112 ILE A C 1
ATOM 932 O O . ILE A 1 112 ? -10.339 -3.521 11.724 1.00 95.50 112 ILE A O 1
ATOM 936 N N . ILE A 1 113 ? -10.426 -1.740 13.085 1.00 93.81 113 ILE A N 1
ATOM 937 C CA . ILE A 1 113 ? -9.670 -0.856 12.182 1.00 93.81 113 ILE A CA 1
ATOM 938 C C . ILE A 1 113 ? -8.276 -1.427 11.899 1.00 93.81 113 ILE A C 1
ATOM 940 O O . ILE A 1 113 ? -7.838 -1.501 10.750 1.00 93.81 113 ILE A O 1
ATOM 944 N N . ARG A 1 114 ? -7.585 -1.878 12.948 1.00 95.81 114 ARG A N 1
ATOM 945 C CA . ARG A 1 114 ? -6.263 -2.496 12.832 1.00 95.81 114 ARG A CA 1
ATOM 946 C C . ARG A 1 114 ? -6.327 -3.794 12.038 1.00 95.81 114 ARG A C 1
ATOM 948 O O . ARG A 1 114 ? -5.484 -3.993 11.171 1.00 95.81 114 ARG A O 1
ATOM 955 N N . LEU A 1 115 ? -7.329 -4.643 12.277 1.00 97.25 115 LEU A N 1
ATOM 956 C CA . LEU A 1 115 ? -7.547 -5.866 11.497 1.00 97.25 115 LEU A CA 1
ATOM 957 C C . LEU A 1 115 ? -7.766 -5.562 10.012 1.00 97.25 115 LEU A C 1
ATOM 959 O O . LEU A 1 115 ? -7.207 -6.261 9.169 1.00 97.25 115 LEU A O 1
ATOM 963 N N . PHE A 1 116 ? -8.504 -4.499 9.680 1.00 95.56 116 PHE A N 1
ATOM 964 C CA . PHE A 1 116 ? -8.663 -4.059 8.295 1.00 95.56 116 PHE A CA 1
ATOM 965 C C . PHE A 1 116 ? -7.316 -3.678 7.668 1.00 95.56 116 PHE A C 1
ATOM 967 O O . PHE A 1 116 ? -6.954 -4.227 6.628 1.00 95.56 116 PHE A O 1
ATOM 974 N N . ILE A 1 117 ? -6.521 -2.830 8.322 1.00 95.12 117 ILE A N 1
ATOM 975 C CA . ILE A 1 117 ? -5.195 -2.431 7.817 1.00 95.12 117 ILE A CA 1
ATOM 976 C C . ILE A 1 117 ? -4.266 -3.644 7.674 1.00 95.12 117 ILE A C 1
ATOM 978 O O . ILE A 1 117 ? -3.647 -3.837 6.629 1.00 95.12 117 ILE A O 1
ATOM 982 N N . ILE A 1 118 ? -4.211 -4.507 8.690 1.00 96.75 118 ILE A N 1
ATOM 983 C CA . ILE A 1 118 ? -3.423 -5.744 8.674 1.00 96.75 118 ILE A CA 1
ATOM 984 C C . ILE A 1 118 ? -3.861 -6.649 7.510 1.00 96.75 118 ILE A C 1
ATOM 986 O O . ILE A 1 118 ? -3.011 -7.244 6.845 1.00 96.75 118 ILE A O 1
ATOM 990 N N . SER A 1 119 ? -5.164 -6.720 7.213 1.00 96.06 119 SER A N 1
ATOM 991 C CA . SER A 1 119 ? -5.679 -7.499 6.083 1.00 96.06 119 SER A CA 1
ATOM 992 C C . SER A 1 119 ? -5.202 -6.979 4.730 1.00 96.06 119 SER A C 1
ATOM 994 O O . SER A 1 119 ? -4.840 -7.785 3.875 1.00 96.06 119 SER A O 1
ATOM 996 N N . LEU A 1 120 ? -5.136 -5.654 4.542 1.00 93.00 120 LEU A N 1
ATOM 997 C CA . LEU A 1 120 ? -4.625 -5.051 3.308 1.00 93.00 120 LEU A CA 1
ATOM 998 C C . LEU A 1 120 ? -3.168 -5.453 3.076 1.00 93.00 120 LEU A C 1
ATOM 1000 O O . LEU A 1 120 ? -2.806 -5.900 1.990 1.00 93.00 120 LEU A O 1
ATOM 1004 N N . ILE A 1 121 ? -2.357 -5.355 4.126 1.00 93.88 121 ILE A N 1
ATOM 1005 C CA . ILE A 1 121 ? -0.926 -5.664 4.095 1.00 93.88 121 ILE A CA 1
ATOM 1006 C C . ILE A 1 121 ? -0.704 -7.153 3.817 1.00 93.88 121 ILE A C 1
ATOM 1008 O O . ILE A 1 121 ? 0.115 -7.525 2.976 1.00 93.88 121 ILE A O 1
ATOM 1012 N N . TRP A 1 122 ? -1.466 -8.022 4.480 1.00 95.38 122 TRP A N 1
ATOM 1013 C CA . TRP A 1 122 ? -1.392 -9.461 4.256 1.00 95.38 122 TRP A CA 1
ATOM 1014 C C . TRP A 1 122 ? -1.804 -9.852 2.834 1.00 95.38 122 TRP A C 1
ATOM 1016 O O . TRP A 1 122 ? -1.083 -10.602 2.174 1.00 95.38 122 TRP A O 1
ATOM 1026 N N . ARG A 1 123 ? -2.918 -9.304 2.329 1.00 92.50 123 ARG A N 1
ATOM 1027 C CA . ARG A 1 123 ? -3.384 -9.563 0.960 1.00 92.50 123 ARG A CA 1
ATOM 1028 C C . ARG A 1 123 ? -2.390 -9.061 -0.086 1.00 92.50 123 ARG A C 1
ATOM 1030 O O . ARG A 1 123 ? -2.109 -9.788 -1.037 1.00 92.50 123 ARG A O 1
ATOM 1037 N N . ALA A 1 124 ? -1.798 -7.882 0.112 1.00 90.75 124 ALA A N 1
ATOM 1038 C CA . ALA A 1 124 ? -0.735 -7.384 -0.762 1.00 90.75 124 ALA A CA 1
ATOM 1039 C C . ALA A 1 124 ? 0.456 -8.359 -0.804 1.00 90.75 124 ALA A C 1
ATOM 1041 O O . ALA A 1 124 ? 0.989 -8.641 -1.873 1.00 90.75 124 ALA A O 1
ATOM 1042 N N . SER A 1 125 ? 0.821 -8.941 0.344 1.00 92.44 125 SER A N 1
ATOM 1043 C CA . SER A 1 125 ? 1.917 -9.912 0.443 1.00 92.44 125 SER A CA 1
ATOM 1044 C C . SER A 1 125 ? 1.640 -11.217 -0.305 1.00 92.44 125 SER A C 1
ATOM 1046 O O . SER A 1 125 ? 2.450 -11.645 -1.125 1.00 92.44 125 SER A O 1
ATOM 1048 N N . ILE A 1 126 ? 0.500 -11.872 -0.048 1.00 92.50 126 ILE A N 1
ATOM 1049 C CA . ILE A 1 126 ? 0.211 -13.196 -0.637 1.00 92.50 126 ILE A CA 1
ATOM 1050 C C . ILE A 1 126 ? -0.002 -13.133 -2.151 1.00 92.50 126 ILE A C 1
ATOM 1052 O O . ILE A 1 126 ? 0.263 -14.103 -2.857 1.00 92.50 126 ILE A O 1
ATOM 1056 N N . THR A 1 127 ? -0.456 -11.984 -2.650 1.00 87.88 127 THR A N 1
ATOM 1057 C CA . THR A 1 127 ? -0.644 -11.723 -4.082 1.00 87.88 127 THR A CA 1
ATOM 1058 C C . THR A 1 127 ? 0.626 -11.242 -4.765 1.00 87.88 127 THR A C 1
ATOM 1060 O O . THR A 1 127 ? 0.653 -11.132 -5.989 1.00 87.88 127 THR A O 1
ATOM 1063 N N . LYS A 1 128 ? 1.679 -10.960 -3.986 1.00 87.56 128 LYS A N 1
ATOM 1064 C CA . LYS A 1 128 ? 2.906 -10.313 -4.452 1.00 87.56 128 LYS A CA 1
ATOM 1065 C C . LYS A 1 128 ? 2.606 -9.014 -5.198 1.00 87.56 128 LYS A C 1
ATOM 1067 O O . LYS A 1 128 ? 3.223 -8.733 -6.229 1.00 87.56 128 LYS A O 1
ATOM 1072 N N . PHE A 1 129 ? 1.634 -8.244 -4.705 1.00 83.19 129 PHE A N 1
ATOM 1073 C CA . PHE A 1 129 ? 1.262 -6.972 -5.308 1.00 83.19 129 PHE A CA 1
ATOM 1074 C C . PHE A 1 129 ? 2.500 -6.077 -5.370 1.00 83.19 129 PHE A C 1
ATOM 1076 O O . PHE A 1 129 ? 3.174 -5.875 -4.368 1.00 83.19 129 PHE A O 1
ATOM 1083 N N . ASP A 1 130 ? 2.854 -5.602 -6.559 1.00 78.25 130 ASP A N 1
ATOM 1084 C CA . ASP A 1 130 ? 4.081 -4.830 -6.783 1.00 78.25 130 ASP A CA 1
ATOM 1085 C C . ASP A 1 130 ? 5.391 -5.496 -6.324 1.00 78.25 130 ASP A C 1
ATOM 1087 O O . ASP A 1 130 ? 6.381 -4.837 -6.007 1.00 78.25 130 ASP A O 1
ATOM 1091 N N . ASN A 1 131 ? 5.431 -6.834 -6.326 1.00 82.19 131 ASN A N 1
ATOM 1092 C CA . ASN A 1 131 ? 6.524 -7.638 -5.770 1.00 82.19 131 ASN A CA 1
ATOM 1093 C C . ASN A 1 131 ? 6.775 -7.380 -4.273 1.00 82.19 131 ASN A C 1
ATOM 1095 O O . ASN A 1 131 ? 7.870 -7.639 -3.770 1.00 82.19 131 ASN A O 1
ATOM 1099 N N . PHE A 1 132 ? 5.776 -6.872 -3.555 1.00 88.50 132 PHE A N 1
ATOM 1100 C CA . PHE A 1 132 ? 5.790 -6.791 -2.107 1.00 88.50 132 PHE A CA 1
ATOM 1101 C C . PHE A 1 132 ? 5.568 -8.177 -1.496 1.00 88.50 132 PHE A C 1
ATOM 1103 O O . PHE A 1 132 ? 4.630 -8.885 -1.855 1.00 88.50 132 PHE A O 1
ATOM 1110 N N . THR A 1 133 ? 6.407 -8.548 -0.532 1.00 91.44 133 THR A N 1
ATOM 1111 C CA . THR A 1 133 ? 6.233 -9.767 0.263 1.00 91.44 133 THR A CA 1
ATOM 1112 C C . THR A 1 133 ? 6.708 -9.537 1.687 1.00 91.44 133 THR A C 1
ATOM 1114 O O . THR A 1 133 ? 7.829 -9.076 1.903 1.00 91.44 133 THR A O 1
ATOM 1117 N N . LEU A 1 134 ? 5.895 -9.934 2.656 1.00 92.12 134 LEU A N 1
ATOM 1118 C CA . LEU A 1 134 ? 6.304 -10.095 4.042 1.00 92.12 134 LEU A CA 1
ATOM 1119 C C . LEU A 1 134 ? 7.246 -11.299 4.178 1.00 92.12 134 LEU A C 1
ATOM 1121 O O . LEU A 1 134 ? 7.169 -12.270 3.420 1.00 92.12 134 LEU A O 1
ATOM 1125 N N . GLY A 1 135 ? 8.096 -11.282 5.207 1.00 91.56 135 GLY A N 1
ATOM 1126 C CA . GLY A 1 135 ? 8.835 -12.479 5.601 1.00 91.56 135 GLY A CA 1
ATOM 1127 C C . GLY A 1 135 ? 7.873 -13.626 5.926 1.00 91.56 135 GLY A C 1
ATOM 1128 O O . GLY A 1 135 ? 6.852 -13.410 6.575 1.00 91.56 135 GLY A O 1
ATOM 1129 N N . HIS A 1 136 ? 8.204 -14.855 5.517 1.00 93.50 136 HIS A N 1
ATOM 1130 C CA . HIS A 1 136 ? 7.311 -16.021 5.637 1.00 93.50 136 HIS A CA 1
ATOM 1131 C C . HIS A 1 136 ? 6.712 -16.194 7.044 1.00 93.50 136 HIS A C 1
ATOM 1133 O O . HIS A 1 136 ? 5.522 -16.456 7.197 1.00 93.50 136 HIS A O 1
ATOM 1139 N N . ARG A 1 137 ? 7.533 -16.010 8.087 1.00 95.06 137 ARG A N 1
ATOM 1140 C CA . ARG A 1 137 ? 7.084 -16.085 9.484 1.00 95.06 137 ARG A CA 1
ATOM 1141 C C . ARG A 1 137 ? 6.045 -15.012 9.816 1.00 95.06 137 ARG A C 1
ATOM 1143 O O . ARG A 1 137 ? 5.033 -15.338 10.424 1.00 95.06 137 ARG A O 1
ATOM 1150 N N . ASP A 1 138 ? 6.298 -13.768 9.426 1.00 94.62 138 ASP A N 1
ATOM 1151 C CA . ASP A 1 138 ? 5.408 -12.642 9.716 1.00 94.62 138 ASP A CA 1
ATOM 1152 C C . ASP A 1 138 ? 4.091 -12.783 8.936 1.00 94.62 138 ASP A C 1
ATOM 1154 O O . ASP A 1 138 ? 3.013 -12.573 9.489 1.00 94.62 138 ASP A O 1
ATOM 1158 N N . GLN A 1 139 ? 4.166 -13.223 7.673 1.00 95.19 139 GLN A N 1
ATOM 1159 C CA . GLN A 1 139 ? 2.992 -13.515 6.851 1.00 95.19 139 GLN A CA 1
ATOM 1160 C C . GLN A 1 139 ? 2.095 -14.580 7.495 1.00 95.19 139 GLN A C 1
ATOM 1162 O O . GLN A 1 139 ? 0.876 -14.415 7.528 1.00 95.19 139 GLN A O 1
ATOM 1167 N N . GLU A 1 140 ? 2.683 -15.664 8.010 1.00 97.12 140 GLU A N 1
ATOM 1168 C CA . GLU A 1 140 ? 1.932 -16.746 8.651 1.00 97.12 140 GLU A CA 1
ATOM 1169 C C . GLU A 1 140 ? 1.352 -16.328 10.007 1.00 97.12 140 GLU A C 1
ATOM 1171 O O . GLU A 1 140 ? 0.208 -16.653 10.321 1.00 97.12 140 GLU A O 1
ATOM 1176 N N . GLN A 1 141 ? 2.096 -15.549 10.796 1.00 97.38 141 GLN A N 1
ATOM 1177 C CA . GLN A 1 141 ? 1.588 -14.990 12.052 1.00 97.38 141 GLN A CA 1
ATOM 1178 C C . GLN A 1 141 ? 0.374 -14.089 11.816 1.00 97.38 141 GLN A C 1
ATOM 1180 O O . GLN A 1 141 ? -0.636 -14.224 12.508 1.00 97.38 141 GLN A O 1
ATOM 1185 N N . ILE A 1 142 ? 0.444 -13.220 10.806 1.00 97.69 142 ILE A N 1
ATOM 1186 C CA . ILE A 1 142 ? -0.681 -12.370 10.422 1.00 97.69 142 ILE A CA 1
ATOM 1187 C C . ILE A 1 142 ? -1.850 -13.213 9.895 1.00 97.69 142 ILE A C 1
ATOM 1189 O O . ILE A 1 142 ? -2.987 -12.965 10.290 1.00 97.69 142 ILE A O 1
ATOM 1193 N N . ARG A 1 143 ? -1.596 -14.241 9.072 1.00 97.00 143 ARG A N 1
ATOM 1194 C CA . ARG A 1 143 ? -2.648 -15.151 8.584 1.00 97.00 143 ARG A CA 1
ATOM 1195 C C . ARG A 1 143 ? -3.421 -15.781 9.742 1.00 97.00 143 ARG A C 1
ATOM 1197 O O . ARG A 1 143 ? -4.647 -15.753 9.742 1.00 97.00 143 ARG A O 1
ATOM 1204 N N . ILE A 1 144 ? -2.707 -16.340 10.720 1.00 97.88 144 ILE A N 1
ATOM 1205 C CA . ILE A 1 144 ? -3.306 -16.988 11.893 1.00 97.88 144 ILE A CA 1
ATOM 1206 C C . ILE A 1 144 ? -4.108 -15.978 12.720 1.00 97.88 144 ILE A C 1
ATOM 1208 O O . ILE A 1 144 ? -5.203 -16.302 13.178 1.00 97.88 144 ILE A O 1
ATOM 1212 N N . LEU A 1 145 ? -3.583 -14.763 12.910 1.00 98.25 145 LEU A N 1
ATOM 1213 C CA . LEU A 1 145 ? -4.289 -13.708 13.634 1.00 98.25 145 LEU A CA 1
ATOM 1214 C C . LEU A 1 145 ? -5.603 -13.331 12.939 1.00 98.25 145 LEU A C 1
ATOM 1216 O O . LEU A 1 145 ? -6.640 -13.261 13.599 1.00 98.25 145 LEU A O 1
ATOM 1220 N N . LEU A 1 146 ? -5.565 -13.107 11.622 1.00 97.88 146 LEU A N 1
ATOM 1221 C CA . LEU A 1 146 ? -6.747 -12.779 10.826 1.00 97.88 146 LEU A CA 1
ATOM 1222 C C . LEU A 1 146 ? -7.771 -13.919 10.877 1.00 97.88 146 LEU A C 1
ATOM 1224 O O . LEU A 1 146 ? -8.937 -13.671 11.160 1.00 97.88 146 LEU A O 1
ATOM 1228 N N . ASP A 1 147 ? -7.345 -15.168 10.694 1.00 96.75 147 ASP A N 1
ATOM 1229 C CA . ASP A 1 147 ? -8.254 -16.320 10.699 1.00 96.75 147 ASP A CA 1
ATOM 1230 C C . ASP A 1 147 ? -8.966 -16.515 12.050 1.00 96.75 147 ASP A C 1
ATOM 1232 O O . ASP A 1 147 ? -10.158 -16.813 12.085 1.00 96.75 147 ASP A O 1
ATOM 1236 N N . LYS A 1 148 ? -8.268 -16.272 13.167 1.00 97.31 148 LYS A N 1
ATOM 1237 C CA . LYS A 1 148 ? -8.853 -16.338 14.517 1.00 97.31 148 LYS A CA 1
ATOM 1238 C C . LYS A 1 148 ? -9.751 -15.149 14.855 1.00 97.31 148 LYS A C 1
ATOM 1240 O O . LYS A 1 148 ? -10.663 -15.297 15.666 1.00 97.31 148 LYS A O 1
ATOM 1245 N N . SER A 1 149 ? -9.472 -13.978 14.283 1.00 97.81 149 SER A N 1
ATOM 1246 C CA . SER A 1 149 ? -10.146 -12.724 14.646 1.00 97.81 149 SER A CA 1
ATOM 1247 C C . SER A 1 149 ? -11.348 -12.399 13.764 1.00 97.81 149 SER A C 1
ATOM 1249 O O . SER A 1 149 ? -12.229 -11.663 14.201 1.00 97.81 149 SER A O 1
ATOM 1251 N N . LEU A 1 150 ? -11.380 -12.912 12.533 1.00 97.19 150 LEU A N 1
ATOM 1252 C CA . LEU A 1 150 ? -12.430 -12.617 11.563 1.00 97.19 150 LEU A CA 1
ATOM 1253 C C . LEU A 1 150 ? -13.533 -13.678 11.562 1.00 97.19 150 LEU A C 1
ATOM 1255 O O . LEU A 1 150 ? -13.296 -14.867 11.782 1.00 97.19 150 LEU A O 1
ATOM 1259 N N . ASP A 1 151 ? -14.749 -13.223 11.286 1.00 97.06 151 ASP A N 1
ATOM 1260 C CA . ASP A 1 151 ? -15.971 -14.019 11.261 1.00 97.06 151 ASP A CA 1
ATOM 1261 C C . ASP A 1 151 ? -16.948 -13.451 10.217 1.00 97.06 151 ASP A C 1
ATOM 1263 O O . ASP A 1 151 ? -16.724 -12.370 9.674 1.00 97.06 151 AS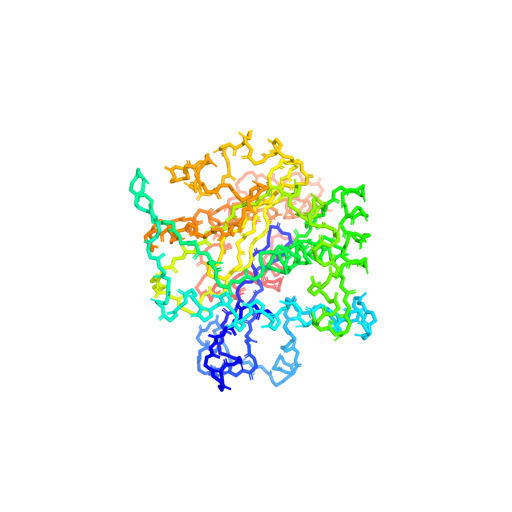P A O 1
ATOM 1267 N N . LEU A 1 152 ? -17.999 -14.198 9.887 1.00 94.94 152 LEU A N 1
ATOM 1268 C CA . LEU A 1 152 ? -19.053 -13.745 8.981 1.00 94.94 152 LEU A CA 1
ATOM 1269 C C . LEU A 1 152 ? -20.015 -12.769 9.677 1.00 94.94 152 LEU A C 1
ATOM 1271 O O . LEU A 1 152 ? -20.616 -11.930 8.995 1.00 94.94 152 LEU A O 1
ATOM 1275 N N . ASP A 1 153 ? -20.144 -12.860 11.007 1.00 95.38 153 ASP A N 1
ATOM 1276 C CA . ASP A 1 153 ? -20.899 -11.918 11.840 1.00 95.38 153 ASP A CA 1
ATOM 1277 C C . ASP A 1 153 ? -19.976 -10.857 12.461 1.00 95.38 153 ASP A C 1
ATOM 1279 O O . ASP A 1 153 ? -19.028 -11.165 13.185 1.00 95.38 153 ASP A O 1
ATOM 1283 N N . LEU A 1 154 ? -20.291 -9.580 12.230 1.00 93.69 154 LEU A N 1
ATOM 1284 C CA . LEU A 1 154 ? -19.566 -8.446 12.799 1.00 93.69 154 LEU A CA 1
ATOM 1285 C C . LEU A 1 154 ? -19.554 -8.464 14.337 1.00 93.69 154 LEU A C 1
ATOM 1287 O O . LEU A 1 154 ? -18.550 -8.080 14.932 1.00 93.69 154 LEU A O 1
ATOM 1291 N N . LYS A 1 155 ? -20.621 -8.938 14.993 1.00 96.06 155 LYS A N 1
ATOM 1292 C CA . LYS A 1 155 ? -20.660 -9.041 16.464 1.00 96.06 155 LYS A CA 1
ATOM 1293 C C . LYS A 1 155 ? -19.644 -10.052 16.987 1.00 96.06 155 LYS A C 1
ATOM 1295 O O . LYS A 1 155 ? -18.985 -9.803 17.995 1.00 96.06 155 LYS A O 1
ATOM 1300 N N . GLU A 1 156 ? -19.471 -11.162 16.278 1.00 97.62 156 GLU A N 1
ATOM 1301 C CA . GLU A 1 156 ? -18.448 -12.154 16.606 1.00 97.62 156 GLU A CA 1
ATOM 1302 C C . GLU A 1 156 ? -17.040 -11.601 16.362 1.00 97.62 156 GLU A C 1
ATOM 1304 O O . GLU A 1 156 ? -16.150 -11.811 17.188 1.00 97.62 156 GLU A O 1
ATOM 1309 N N . ILE A 1 157 ? -16.839 -10.808 15.299 1.00 97.31 157 ILE A N 1
ATOM 1310 C CA . ILE A 1 157 ? -15.583 -10.065 15.096 1.00 97.31 157 ILE A CA 1
ATOM 1311 C C . ILE A 1 157 ? -15.319 -9.133 16.284 1.00 97.31 157 ILE A C 1
ATOM 1313 O O . ILE A 1 157 ? -14.203 -9.104 16.798 1.00 97.31 157 ILE A O 1
ATOM 1317 N N . GLU A 1 158 ? -16.316 -8.389 16.769 1.00 96.00 158 GLU A N 1
ATOM 1318 C CA . GLU A 1 158 ? -16.156 -7.509 17.932 1.00 96.00 158 GLU A CA 1
ATOM 1319 C C . GLU A 1 158 ? -15.708 -8.285 19.177 1.00 96.00 158 GLU A C 1
ATOM 1321 O O . GLU A 1 158 ? -14.753 -7.870 19.838 1.00 96.00 158 GLU A O 1
ATOM 1326 N N . VAL A 1 159 ? -16.332 -9.431 19.467 1.00 97.88 159 VAL A N 1
ATOM 1327 C CA . VAL A 1 159 ? -15.958 -10.300 20.596 1.00 97.88 159 VAL A CA 1
ATOM 1328 C C . VAL A 1 159 ? -14.534 -10.834 20.427 1.00 97.88 159 VAL A C 1
ATOM 1330 O O . VAL A 1 159 ? -13.690 -10.636 21.306 1.00 97.88 159 VAL A O 1
ATOM 1333 N N . LYS A 1 160 ? -14.225 -11.450 19.281 1.00 97.81 160 LYS A N 1
ATOM 1334 C CA . LYS A 1 160 ? -12.899 -12.015 18.982 1.00 97.81 160 LYS A CA 1
ATOM 1335 C C . LYS A 1 160 ? -11.802 -10.954 18.999 1.00 97.81 160 LYS A C 1
ATOM 1337 O O . LYS A 1 160 ? -10.725 -11.188 19.545 1.00 97.81 160 LYS A O 1
ATOM 1342 N N . SER A 1 161 ? -12.086 -9.760 18.483 1.00 95.81 161 SER A N 1
ATOM 1343 C CA . SER A 1 161 ? -11.141 -8.642 18.468 1.00 95.81 161 SER A CA 1
ATOM 1344 C C . SER A 1 161 ? -10.751 -8.177 19.876 1.00 95.81 161 SER A C 1
ATOM 1346 O O . SER A 1 161 ? -9.656 -7.648 20.046 1.00 95.81 161 SER A O 1
ATOM 1348 N N . ARG A 1 162 ? -11.606 -8.386 20.891 1.00 96.19 162 ARG A N 1
ATOM 1349 C CA . ARG A 1 162 ? -11.273 -8.144 22.307 1.00 96.19 162 ARG A CA 1
ATOM 1350 C C . ARG A 1 162 ? -10.437 -9.280 22.888 1.00 96.19 162 ARG A C 1
ATOM 1352 O O . ARG A 1 162 ? -9.455 -9.016 23.568 1.00 96.19 162 ARG A O 1
ATOM 1359 N N . ILE A 1 163 ? -10.781 -10.533 22.580 1.00 97.75 163 ILE A N 1
ATOM 1360 C CA . ILE A 1 163 ? -10.028 -11.716 23.038 1.00 97.75 163 ILE A CA 1
ATOM 1361 C C . ILE A 1 163 ? -8.565 -11.645 22.574 1.00 97.75 163 ILE A C 1
ATOM 1363 O O . ILE A 1 163 ? -7.653 -11.910 23.355 1.00 97.75 163 ILE A O 1
ATOM 1367 N N . TYR A 1 164 ? -8.338 -11.250 21.319 1.00 97.38 164 TYR A N 1
ATOM 1368 C CA . TYR A 1 164 ? -7.006 -11.179 20.711 1.00 97.38 164 TYR A CA 1
ATOM 1369 C C . TYR A 1 164 ? -6.407 -9.763 20.702 1.00 97.38 164 TYR A C 1
ATOM 1371 O O . TYR A 1 164 ? -5.467 -9.497 19.951 1.00 97.38 164 TYR A O 1
ATOM 1379 N N . GLU A 1 165 ? -6.906 -8.838 21.532 1.00 96.38 165 GLU A N 1
ATOM 1380 C CA . GLU A 1 165 ? -6.524 -7.419 21.463 1.00 96.38 165 GLU A CA 1
ATOM 1381 C C . GLU A 1 165 ? -5.015 -7.191 21.601 1.00 96.38 165 GLU A C 1
ATOM 1383 O O . GLU A 1 165 ? -4.438 -6.394 20.864 1.00 96.38 165 GLU A O 1
ATOM 1388 N N . LYS A 1 166 ? -4.352 -7.945 22.486 1.00 95.50 166 LYS A N 1
ATOM 1389 C CA . LYS A 1 166 ? -2.913 -7.820 22.733 1.00 95.50 166 LYS A CA 1
ATOM 1390 C C . LYS A 1 166 ? -2.095 -8.189 21.496 1.00 95.50 166 LYS A C 1
ATOM 1392 O O . LYS A 1 166 ? -1.093 -7.541 21.203 1.00 95.50 166 LYS A O 1
ATOM 1397 N N . GLU A 1 167 ? -2.518 -9.219 20.764 1.00 96.12 167 GLU A N 1
ATOM 1398 C CA . GLU A 1 167 ? -1.867 -9.631 19.518 1.00 96.12 167 GLU A CA 1
ATOM 1399 C C . GLU A 1 167 ? -2.111 -8.588 18.419 1.00 96.12 167 GLU A C 1
ATOM 1401 O O . GLU A 1 167 ? -1.162 -8.149 17.772 1.00 96.12 167 GLU A O 1
ATOM 1406 N N . ILE A 1 168 ? -3.348 -8.102 18.274 1.00 96.81 168 ILE A N 1
ATOM 1407 C CA . ILE A 1 168 ? -3.723 -7.069 17.292 1.00 96.81 168 ILE A CA 1
ATOM 1408 C C . ILE A 1 168 ? -2.960 -5.754 17.533 1.00 96.81 168 ILE A C 1
ATOM 1410 O O . ILE A 1 168 ? -2.461 -5.119 16.595 1.00 96.81 168 I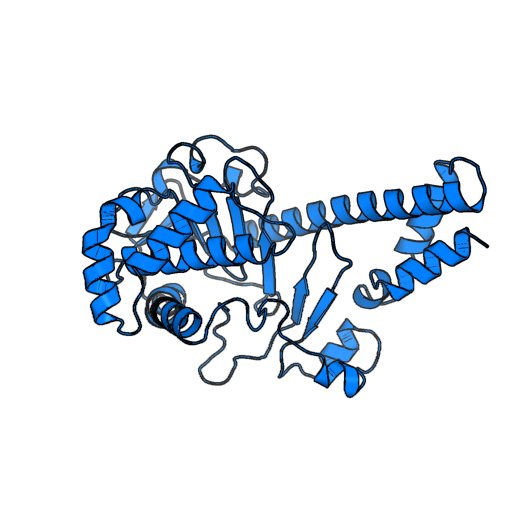LE A O 1
ATOM 1414 N N . ARG A 1 169 ? -2.839 -5.329 18.793 1.00 95.12 169 ARG A N 1
ATOM 1415 C CA . ARG A 1 169 ? -2.179 -4.074 19.190 1.00 95.12 169 ARG A CA 1
ATOM 1416 C C . ARG A 1 169 ? -0.654 -4.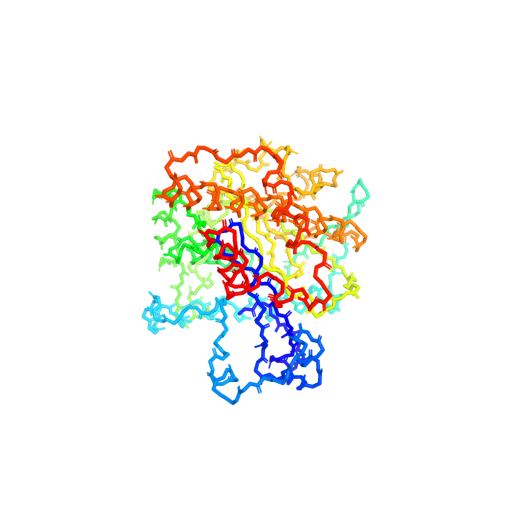156 19.237 1.00 95.12 169 ARG A C 1
ATOM 1418 O O . ARG A 1 169 ? 0.010 -3.128 19.354 1.00 95.12 169 ARG A O 1
ATOM 1425 N N . SER A 1 170 ? -0.087 -5.352 19.072 1.00 94.25 170 SER A N 1
ATOM 1426 C CA . SER A 1 170 ? 1.367 -5.551 19.049 1.00 94.25 170 SER A CA 1
ATOM 1427 C C . SER A 1 170 ? 2.052 -5.035 17.775 1.00 94.25 170 SER A C 1
ATOM 1429 O O . SER A 1 170 ? 3.246 -4.731 17.815 1.00 94.25 170 SER A O 1
ATOM 1431 N N . TYR A 1 171 ? 1.308 -4.905 16.671 1.00 95.00 171 TYR A N 1
ATOM 1432 C CA . TYR A 1 171 ? 1.808 -4.444 15.371 1.00 95.00 171 TYR A CA 1
ATOM 1433 C C . TYR A 1 171 ? 1.878 -2.913 15.301 1.00 95.00 171 TYR A C 1
ATOM 1435 O O . TYR A 1 171 ? 0.847 -2.280 15.100 1.00 95.00 171 TYR A O 1
ATOM 1443 N N . PRO A 1 172 ? 3.032 -2.252 15.454 1.00 94.00 172 PRO A N 1
ATOM 1444 C CA . PRO A 1 172 ? 3.059 -0.794 15.367 1.00 94.00 172 PRO A CA 1
ATOM 1445 C C . PRO A 1 172 ? 2.554 -0.316 13.998 1.00 94.00 172 PRO A C 1
ATOM 1447 O O . PRO A 1 172 ? 2.911 -0.887 12.964 1.00 94.00 172 PRO A O 1
ATOM 1450 N N . MET A 1 173 ? 1.758 0.754 13.988 1.00 94.31 173 MET A N 1
ATOM 1451 C CA . MET A 1 173 ? 1.362 1.425 12.750 1.00 94.31 173 MET A CA 1
ATOM 1452 C C . MET A 1 173 ? 1.262 2.940 12.911 1.00 94.31 173 MET A C 1
ATOM 1454 O O . MET A 1 173 ? 1.014 3.438 14.004 1.00 94.31 173 MET A O 1
ATOM 1458 N N . MET A 1 174 ? 1.440 3.680 11.824 1.00 93.19 174 MET A N 1
ATOM 1459 C CA . MET A 1 174 ? 1.126 5.107 11.741 1.00 93.19 174 MET A CA 1
ATOM 1460 C C . MET A 1 174 ? 0.199 5.324 10.561 1.00 93.19 174 MET A C 1
ATOM 1462 O O . MET A 1 174 ? 0.430 4.751 9.495 1.00 93.19 174 MET A O 1
ATOM 1466 N N . LEU A 1 175 ? -0.830 6.140 10.761 1.00 92.25 175 LEU A N 1
ATOM 1467 C CA . LEU A 1 175 ? -1.826 6.449 9.745 1.00 92.25 175 LEU A CA 1
ATOM 1468 C C . LEU A 1 175 ? -1.767 7.933 9.449 1.00 92.25 175 LEU A C 1
ATOM 1470 O O . LEU A 1 175 ? -1.869 8.746 10.366 1.00 92.25 175 LEU A O 1
ATOM 1474 N N . PHE A 1 176 ? -1.637 8.267 8.174 1.00 90.50 176 PHE A N 1
ATOM 1475 C CA . PHE A 1 176 ? -1.664 9.640 7.715 1.00 90.50 176 PHE A CA 1
ATOM 1476 C C . PHE A 1 176 ? -2.719 9.835 6.641 1.00 90.50 176 PHE A C 1
ATOM 1478 O O . PHE A 1 176 ? -2.956 8.945 5.824 1.00 90.50 176 PHE A O 1
ATOM 1485 N N . SER A 1 177 ? -3.315 11.019 6.638 1.00 88.56 177 SER A N 1
ATOM 1486 C CA . SER A 1 177 ? -4.273 11.468 5.629 1.00 88.56 177 SER A CA 1
ATOM 1487 C C . SER A 1 177 ? -4.133 12.975 5.442 1.00 88.56 177 SER A C 1
ATOM 1489 O O . SER A 1 177 ? -3.492 13.645 6.250 1.00 88.56 177 SER A O 1
ATOM 1491 N N . THR A 1 178 ? -4.758 13.535 4.413 1.00 83.44 178 THR A N 1
ATOM 1492 C CA . THR A 1 178 ? -4.971 14.986 4.312 1.00 83.44 178 THR A CA 1
ATOM 1493 C C . THR A 1 178 ? -6.466 15.311 4.280 1.00 83.44 178 THR A C 1
ATOM 1495 O O . THR A 1 178 ? -7.284 14.423 4.043 1.00 83.44 178 THR A O 1
ATOM 1498 N N . ARG A 1 179 ? -6.840 16.556 4.598 1.00 74.25 179 ARG A N 1
ATOM 1499 C CA . ARG A 1 179 ? -8.231 17.046 4.519 1.00 74.25 179 ARG A CA 1
ATOM 1500 C C . ARG A 1 179 ? -8.586 17.604 3.147 1.00 74.25 179 ARG A C 1
ATOM 1502 O O . ARG A 1 179 ? -9.747 17.572 2.756 1.00 74.25 179 ARG A O 1
ATOM 1509 N N . PHE A 1 180 ? -7.595 18.148 2.445 1.00 68.06 180 PHE A N 1
ATOM 1510 C CA . PHE A 1 180 ? -7.787 18.829 1.174 1.00 68.06 180 PHE A CA 1
ATOM 1511 C C . PHE A 1 180 ? -7.013 18.092 0.091 1.00 68.06 180 PHE A C 1
ATOM 1513 O O . PHE A 1 180 ? -5.785 18.153 0.041 1.00 68.06 180 PHE A O 1
ATOM 1520 N N . PHE A 1 181 ? -7.745 17.409 -0.783 1.00 66.06 181 PHE A N 1
ATOM 1521 C CA . PHE A 1 181 ? -7.181 16.804 -1.982 1.00 66.06 181 PHE A CA 1
ATOM 1522 C C . PHE A 1 181 ? -7.292 17.811 -3.113 1.00 66.06 181 PHE A C 1
ATOM 1524 O O . PHE A 1 181 ? -8.392 18.229 -3.472 1.00 66.06 181 PHE A O 1
ATOM 1531 N N . SER A 1 182 ? -6.151 18.219 -3.658 1.00 54.03 182 SER A N 1
ATOM 1532 C CA . SER A 1 182 ? -6.112 19.064 -4.851 1.00 54.03 182 SER A CA 1
ATOM 1533 C C . SER A 1 182 ? -6.544 18.307 -6.111 1.00 54.03 182 SER A C 1
ATOM 1535 O O . SER A 1 182 ? -7.015 18.933 -7.053 1.00 54.03 182 SER A O 1
ATOM 1537 N N . ASP A 1 183 ? -6.427 16.974 -6.115 1.00 58.91 183 ASP A N 1
ATOM 1538 C CA . ASP A 1 183 ? -6.776 16.118 -7.249 1.00 58.91 183 ASP A CA 1
ATOM 1539 C C . ASP A 1 183 ? -7.350 14.769 -6.781 1.00 58.91 183 ASP A C 1
ATOM 1541 O O . ASP A 1 183 ? -6.622 13.805 -6.522 1.00 58.91 183 ASP A O 1
ATOM 1545 N N . THR A 1 184 ? -8.680 14.712 -6.686 1.00 51.16 184 THR A N 1
ATOM 1546 C CA . THR A 1 184 ? -9.464 13.522 -6.310 1.00 51.16 184 THR A CA 1
ATOM 1547 C C . THR A 1 184 ? -9.529 12.454 -7.403 1.00 51.16 184 THR A C 1
ATOM 1549 O O . THR A 1 184 ? -10.095 11.390 -7.177 1.00 51.16 184 THR A O 1
ATOM 1552 N N . THR A 1 185 ? -8.974 12.708 -8.593 1.00 50.41 185 THR A N 1
ATOM 1553 C CA . THR A 1 185 ? -8.970 11.734 -9.698 1.00 50.41 185 THR A CA 1
ATOM 1554 C C . THR A 1 185 ? -7.689 10.910 -9.760 1.00 50.41 185 THR A C 1
ATOM 1556 O O . THR A 1 185 ? -7.622 9.923 -10.492 1.00 50.41 185 THR A O 1
ATOM 1559 N N . SER A 1 186 ? -6.685 11.281 -8.963 1.00 57.53 186 SER A N 1
ATOM 1560 C CA . SER A 1 186 ? -5.377 10.640 -8.952 1.00 57.53 186 SER A CA 1
ATOM 1561 C C . SER A 1 186 ? -5.276 9.507 -7.927 1.00 57.53 186 SER A C 1
ATOM 1563 O O . SER A 1 186 ? -4.652 9.627 -6.872 1.00 57.53 186 SER A O 1
ATOM 1565 N N . ASN A 1 187 ? -5.865 8.361 -8.263 1.00 65.81 187 ASN A N 1
ATOM 1566 C CA . ASN A 1 187 ? -5.677 7.135 -7.492 1.00 65.81 187 ASN A CA 1
ATOM 1567 C C . ASN A 1 187 ? -4.208 6.686 -7.592 1.00 65.81 187 ASN A C 1
ATOM 1569 O O . ASN A 1 187 ? -3.732 6.335 -8.675 1.00 65.81 187 ASN A O 1
ATOM 1573 N N . LEU A 1 188 ? -3.493 6.690 -6.463 1.00 74.56 188 LEU A N 1
ATOM 1574 C CA . LEU A 1 188 ? -2.132 6.165 -6.351 1.00 74.56 188 LEU A CA 1
ATOM 1575 C C . LEU A 1 188 ? -2.097 5.075 -5.287 1.00 74.56 188 LEU A C 1
ATOM 1577 O O . LEU A 1 188 ? -2.328 5.337 -4.103 1.00 74.56 188 LEU A O 1
ATOM 1581 N N . VAL A 1 189 ? -1.730 3.873 -5.717 1.00 80.75 189 VAL A N 1
ATOM 1582 C CA . VAL A 1 189 ? -1.362 2.772 -4.830 1.00 80.75 189 VAL A CA 1
ATOM 1583 C C . VAL A 1 189 ? 0.117 2.490 -5.032 1.00 80.75 189 VAL A C 1
ATOM 1585 O O . VAL A 1 189 ? 0.518 2.084 -6.118 1.00 80.75 189 VAL A O 1
ATOM 1588 N N . HIS A 1 190 ? 0.913 2.707 -3.992 1.00 85.25 190 HIS A N 1
ATOM 1589 C CA . HIS A 1 190 ? 2.345 2.430 -3.979 1.00 85.25 190 HIS A CA 1
ATOM 1590 C C . HIS A 1 190 ? 2.720 1.696 -2.694 1.00 85.25 190 HIS A C 1
ATOM 1592 O O . HIS A 1 190 ? 2.263 2.060 -1.608 1.00 85.25 190 HIS A O 1
ATOM 1598 N N . ILE A 1 191 ? 3.561 0.671 -2.812 1.00 87.44 191 ILE A N 1
ATOM 1599 C CA . ILE A 1 191 ? 4.065 -0.098 -1.673 1.00 87.44 191 ILE A CA 1
ATOM 1600 C C . ILE A 1 191 ? 5.584 -0.154 -1.763 1.00 87.44 191 ILE A C 1
ATOM 1602 O O . ILE A 1 191 ? 6.150 -0.726 -2.693 1.00 87.44 191 ILE A O 1
ATOM 1606 N N . GLU A 1 192 ? 6.253 0.413 -0.765 1.00 85.19 192 GLU A N 1
ATOM 1607 C CA . GLU A 1 192 ? 7.708 0.391 -0.704 1.00 85.19 192 GLU A CA 1
ATOM 1608 C C . GLU A 1 192 ? 8.223 -0.969 -0.234 1.00 85.19 192 GLU A C 1
ATOM 1610 O O . GLU A 1 192 ? 7.798 -1.520 0.790 1.00 85.19 192 GLU A O 1
ATOM 1615 N N . LYS A 1 193 ? 9.228 -1.473 -0.947 1.00 77.19 193 LYS A N 1
ATOM 1616 C CA . LYS A 1 193 ? 9.951 -2.689 -0.579 1.00 77.19 193 LYS A CA 1
ATOM 1617 C C . LYS A 1 193 ? 10.999 -2.351 0.472 1.00 77.19 193 LYS A C 1
ATOM 1619 O O . LYS A 1 193 ? 12.110 -1.944 0.156 1.00 77.19 193 LYS A O 1
ATOM 1624 N N . SER A 1 194 ? 10.659 -2.554 1.737 1.00 78.12 194 SER A N 1
ATOM 1625 C CA . SER A 1 194 ? 11.587 -2.338 2.846 1.00 78.12 194 SER A CA 1
ATOM 1626 C C . SER A 1 194 ? 11.512 -3.479 3.849 1.00 78.12 194 SER A C 1
ATOM 1628 O O . SER A 1 194 ? 10.435 -3.941 4.203 1.00 78.12 194 SER A O 1
ATOM 1630 N N . ASN A 1 195 ? 12.672 -3.905 4.352 1.00 70.12 195 ASN A N 1
ATOM 1631 C CA . ASN A 1 195 ? 12.781 -4.951 5.379 1.00 70.12 195 ASN A CA 1
ATOM 1632 C C . ASN A 1 195 ? 12.628 -4.406 6.812 1.00 70.12 195 ASN A C 1
ATOM 1634 O O . ASN A 1 195 ? 12.754 -5.149 7.788 1.00 70.12 195 ASN A O 1
ATOM 1638 N N . SER A 1 196 ? 12.426 -3.094 6.948 1.00 79.88 196 SER A N 1
ATOM 1639 C CA . SER A 1 196 ? 12.349 -2.402 8.235 1.00 79.88 196 SER A CA 1
ATOM 1640 C C . SER A 1 196 ? 10.917 -1.958 8.510 1.00 79.88 196 SER A C 1
ATOM 1642 O O . SER A 1 196 ? 10.189 -2.682 9.175 1.00 79.88 196 SER A O 1
ATOM 1644 N N . THR A 1 197 ? 10.507 -0.823 7.954 1.00 87.75 197 THR A N 1
ATOM 1645 C CA . THR A 1 197 ? 9.148 -0.286 7.996 1.00 87.75 197 THR A CA 1
ATOM 1646 C C . THR A 1 197 ? 8.530 -0.418 6.622 1.00 87.75 197 THR A C 1
ATOM 1648 O O . THR A 1 197 ? 9.111 0.050 5.643 1.00 87.75 197 THR A O 1
ATOM 1651 N N . TYR A 1 198 ? 7.344 -1.004 6.557 1.00 90.00 198 TYR A N 1
ATOM 1652 C CA . TYR A 1 198 ? 6.594 -1.078 5.317 1.00 90.00 198 TYR A CA 1
ATOM 1653 C C . TYR A 1 198 ? 5.815 0.223 5.117 1.00 90.00 198 TYR A C 1
ATOM 1655 O O . TYR A 1 198 ? 5.053 0.627 5.997 1.00 90.00 198 TYR A O 1
ATOM 1663 N N . PHE A 1 199 ? 6.029 0.882 3.979 1.00 91.31 199 PHE A N 1
ATOM 1664 C CA . PHE A 1 199 ? 5.336 2.110 3.593 1.00 91.31 199 PHE A CA 1
ATOM 1665 C C . PHE A 1 199 ? 4.302 1.775 2.523 1.00 91.31 199 PHE A C 1
ATOM 1667 O O . PHE A 1 199 ? 4.642 1.223 1.479 1.00 91.31 199 PHE A O 1
ATOM 1674 N N . PHE A 1 200 ? 3.050 2.127 2.786 1.00 91.50 200 PHE A N 1
ATOM 1675 C CA . PHE A 1 200 ? 1.943 1.981 1.854 1.00 91.50 200 PHE A CA 1
ATOM 1676 C C . PHE A 1 200 ? 1.331 3.352 1.613 1.00 91.50 200 PHE A C 1
ATOM 1678 O O . PHE A 1 200 ? 0.886 4.009 2.549 1.00 91.50 200 PHE A O 1
ATOM 1685 N N . LYS A 1 201 ? 1.257 3.760 0.355 1.00 89.31 201 LYS A N 1
ATOM 1686 C CA . LYS A 1 201 ? 0.453 4.883 -0.107 1.00 89.31 201 LYS A CA 1
ATOM 1687 C C . LYS A 1 201 ? -0.767 4.297 -0.801 1.00 89.31 201 LYS A C 1
ATOM 1689 O O . LYS A 1 201 ? -0.604 3.590 -1.784 1.00 89.31 201 LYS A O 1
ATOM 1694 N N . ILE A 1 202 ? -1.968 4.554 -0.295 1.00 86.19 202 ILE A N 1
ATOM 1695 C CA . ILE A 1 202 ? -3.219 4.065 -0.891 1.00 86.19 202 ILE A CA 1
ATOM 1696 C C . ILE A 1 202 ? -4.184 5.244 -0.967 1.00 86.19 202 ILE A C 1
ATOM 1698 O O . ILE A 1 202 ? -4.730 5.644 0.056 1.00 86.19 202 ILE A O 1
ATOM 1702 N N . ASN A 1 203 ? -4.369 5.807 -2.162 1.00 81.56 203 ASN A N 1
ATOM 1703 C CA . ASN A 1 203 ? -5.269 6.934 -2.447 1.00 81.56 203 ASN A CA 1
ATOM 1704 C C . ASN A 1 203 ? -5.059 8.126 -1.510 1.00 81.56 203 ASN A C 1
ATOM 1706 O O . ASN A 1 203 ? -4.065 8.828 -1.651 1.00 81.56 203 ASN A O 1
ATOM 1710 N N . GLU A 1 204 ? -5.930 8.365 -0.537 1.00 81.44 204 GLU A N 1
ATOM 1711 C CA . GLU A 1 204 ? -5.794 9.463 0.425 1.00 81.44 204 GLU A CA 1
ATOM 1712 C C . GLU A 1 204 ? -4.948 9.123 1.658 1.00 81.44 204 GLU A C 1
ATOM 1714 O O . GLU A 1 204 ? -4.629 10.005 2.454 1.00 81.44 204 GLU A O 1
ATOM 1719 N N . TYR A 1 205 ? -4.525 7.870 1.802 1.00 87.50 205 TYR A N 1
ATOM 1720 C CA . TYR A 1 205 ? -3.862 7.382 3.004 1.00 87.50 205 TYR A CA 1
ATOM 1721 C C . TYR A 1 205 ? -2.380 7.089 2.781 1.00 87.50 205 TYR A C 1
ATOM 1723 O O . TYR A 1 205 ? -1.959 6.633 1.711 1.00 87.50 205 TYR A O 1
ATOM 1731 N N . ILE A 1 206 ? -1.588 7.322 3.826 1.00 91.88 206 ILE A N 1
ATOM 1732 C CA . ILE A 1 206 ? -0.261 6.729 3.997 1.00 91.88 206 ILE A CA 1
ATOM 1733 C C . ILE A 1 206 ? -0.294 5.881 5.264 1.00 91.88 206 ILE A C 1
ATOM 1735 O O . ILE A 1 206 ? -0.748 6.332 6.314 1.00 91.88 206 ILE A O 1
ATOM 1739 N N . ILE A 1 207 ? 0.202 4.654 5.170 1.00 93.31 207 ILE A N 1
ATOM 1740 C CA . ILE A 1 207 ? 0.297 3.713 6.278 1.00 93.31 207 ILE A CA 1
ATOM 1741 C C . ILE A 1 207 ? 1.763 3.320 6.421 1.00 93.31 207 ILE A C 1
ATOM 1743 O O . ILE A 1 207 ? 2.369 2.789 5.489 1.00 93.31 207 ILE A O 1
ATOM 1747 N N . LEU A 1 208 ? 2.326 3.554 7.604 1.00 93.31 208 LEU A N 1
ATOM 1748 C CA . LEU A 1 208 ? 3.576 2.922 8.017 1.00 93.31 208 LEU A CA 1
ATOM 1749 C C . LEU A 1 208 ? 3.232 1.733 8.895 1.00 93.31 208 LEU A C 1
ATOM 1751 O O . LEU A 1 208 ? 2.484 1.886 9.857 1.00 93.31 208 LEU A O 1
ATOM 1755 N N . PHE A 1 209 ? 3.786 0.568 8.592 1.00 93.31 209 PHE A N 1
ATOM 1756 C CA . PHE A 1 209 ? 3.502 -0.661 9.322 1.00 93.31 209 PHE A CA 1
ATOM 1757 C C . PHE A 1 209 ? 4.782 -1.399 9.701 1.00 93.31 209 PHE A C 1
ATOM 1759 O O . PHE A 1 209 ? 5.731 -1.471 8.919 1.00 93.31 209 PHE A O 1
ATOM 1766 N N . GLY A 1 210 ? 4.792 -1.978 10.901 1.00 92.69 210 GLY A N 1
ATOM 1767 C CA . GLY A 1 210 ? 5.832 -2.893 11.352 1.00 92.69 210 GLY A CA 1
ATOM 1768 C C . GLY A 1 210 ? 5.241 -4.199 11.874 1.00 92.69 210 GLY A C 1
ATOM 1769 O O . GLY A 1 210 ? 4.228 -4.213 12.568 1.00 92.69 210 GLY A O 1
ATOM 1770 N N . THR A 1 211 ? 5.921 -5.305 11.591 1.00 92.62 211 THR A N 1
ATOM 1771 C CA . THR A 1 211 ? 5.683 -6.619 12.204 1.00 92.62 211 THR A CA 1
ATOM 1772 C C . THR A 1 211 ? 6.314 -6.732 13.594 1.00 92.62 211 THR A C 1
ATOM 1774 O O . THR A 1 211 ? 6.003 -7.649 14.351 1.00 92.62 211 THR A O 1
ATOM 1777 N N . LYS A 1 212 ? 7.186 -5.784 13.966 1.00 89.38 212 LYS A N 1
ATOM 1778 C CA . LYS A 1 212 ? 7.845 -5.694 15.276 1.00 89.38 212 LYS A CA 1
ATOM 1779 C C . L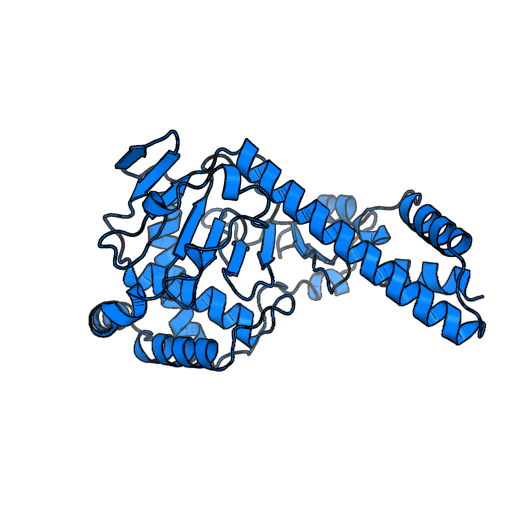YS A 1 212 ? 7.845 -4.258 15.784 1.00 89.38 212 LYS A C 1
ATOM 1781 O O . LYS A 1 212 ? 8.078 -3.325 15.022 1.00 89.38 212 LYS A O 1
ATOM 1786 N N . GLN A 1 213 ? 7.688 -4.078 17.096 1.00 82.75 213 GLN A N 1
ATOM 1787 C CA . GLN A 1 213 ? 7.585 -2.759 17.741 1.00 82.75 213 GLN A CA 1
ATOM 1788 C C . GLN A 1 213 ? 8.745 -1.794 17.432 1.00 82.75 213 GLN A C 1
ATOM 1790 O O . GLN A 1 213 ? 8.561 -0.578 17.417 1.00 82.75 213 GLN A O 1
ATOM 1795 N N . ASN A 1 214 ? 9.949 -2.318 17.197 1.00 81.62 214 ASN A N 1
ATOM 1796 C CA . ASN A 1 214 ? 11.138 -1.516 16.923 1.00 81.62 214 ASN A CA 1
ATOM 1797 C C . ASN A 1 214 ? 11.266 -1.064 15.460 1.00 81.62 214 ASN A C 1
ATOM 1799 O O . ASN A 1 214 ? 12.016 -0.128 15.211 1.00 81.62 214 ASN A O 1
ATOM 1803 N N . GLN A 1 215 ? 10.536 -1.666 14.517 1.00 84.94 215 GLN A N 1
ATOM 1804 C CA . GLN A 1 215 ? 10.683 -1.375 13.087 1.00 84.94 215 GLN A CA 1
ATOM 1805 C C . GLN A 1 215 ? 10.309 0.065 12.735 1.00 84.94 215 GLN A C 1
ATOM 1807 O O . GLN A 1 215 ? 11.105 0.768 12.122 1.00 84.94 215 GLN A O 1
ATOM 1812 N N . ILE A 1 216 ? 9.163 0.550 13.224 1.00 78.50 216 ILE A N 1
ATOM 1813 C CA . ILE A 1 216 ? 8.718 1.930 12.969 1.00 78.50 216 ILE A CA 1
ATOM 1814 C C . ILE A 1 216 ? 9.618 2.966 13.664 1.00 78.50 216 ILE A C 1
ATOM 1816 O O . ILE A 1 216 ? 9.685 4.116 13.243 1.00 78.50 216 ILE A O 1
ATOM 1820 N N . ARG A 1 217 ? 10.353 2.573 14.713 1.00 69.50 217 ARG A N 1
ATOM 1821 C CA . ARG A 1 217 ? 11.177 3.497 15.508 1.00 69.50 217 ARG A CA 1
ATOM 1822 C C . ARG A 1 217 ? 12.545 3.799 14.895 1.00 69.50 217 ARG A C 1
ATOM 1824 O O . ARG A 1 217 ? 13.200 4.717 15.377 1.00 69.50 217 ARG A O 1
ATOM 1831 N N . SER A 1 218 ? 13.001 3.037 13.898 1.00 58.62 218 SER A N 1
ATOM 1832 C CA . SER A 1 218 ? 14.419 3.024 13.513 1.00 58.62 218 SER A CA 1
ATOM 1833 C C . SER A 1 218 ? 14.712 3.279 12.035 1.00 58.62 218 SER A C 1
ATOM 1835 O O . SER A 1 218 ? 15.763 2.843 11.572 1.00 58.62 218 SER A O 1
ATOM 1837 N N . ASN A 1 219 ? 13.849 3.957 11.267 1.00 54.78 219 ASN A N 1
ATOM 1838 C CA . ASN A 1 219 ? 14.218 4.254 9.880 1.00 54.78 219 ASN A CA 1
ATOM 1839 C C . ASN A 1 219 ? 13.658 5.569 9.324 1.00 54.78 219 ASN A C 1
ATOM 1841 O O . ASN A 1 219 ? 12.465 5.689 9.065 1.00 54.78 219 ASN A O 1
ATOM 1845 N N . THR A 1 220 ? 14.545 6.548 9.123 1.00 52.72 220 THR A N 1
ATOM 1846 C CA . THR A 1 220 ? 14.219 7.920 8.689 1.00 52.72 220 THR A CA 1
ATOM 1847 C C . THR A 1 220 ? 14.624 8.236 7.253 1.00 52.72 220 THR A C 1
ATOM 1849 O O . THR A 1 220 ? 14.287 9.310 6.759 1.00 52.72 220 THR A O 1
ATOM 1852 N N . ASN A 1 221 ? 15.345 7.345 6.571 1.00 53.34 221 ASN A N 1
ATOM 1853 C CA . ASN A 1 221 ? 16.134 7.783 5.418 1.00 53.34 221 ASN A CA 1
ATOM 1854 C C . ASN A 1 221 ? 15.424 7.670 4.065 1.00 53.34 221 ASN A C 1
ATOM 1856 O O . ASN A 1 221 ? 15.954 8.191 3.092 1.00 53.34 221 ASN A O 1
ATOM 1860 N N . TYR A 1 222 ? 14.244 7.043 3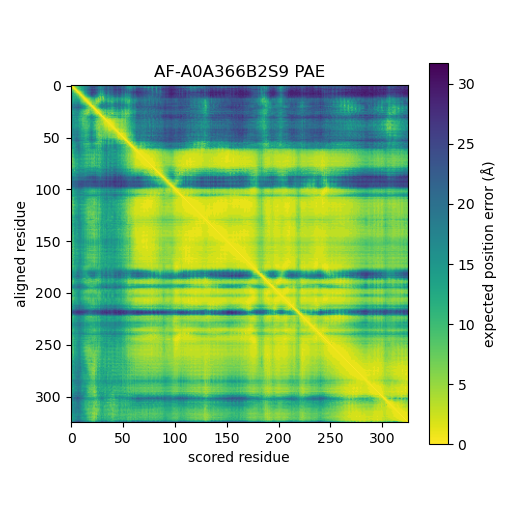.977 1.00 68.12 222 TYR A N 1
ATOM 1861 C CA . TYR A 1 222 ? 13.580 6.860 2.679 1.00 68.12 222 TYR A CA 1
ATOM 1862 C C . TYR A 1 222 ? 12.052 6.695 2.781 1.00 68.12 222 TYR A C 1
ATOM 1864 O O . TYR A 1 222 ? 11.485 5.704 2.335 1.00 68.12 222 TYR A O 1
ATOM 1872 N N . LEU A 1 223 ? 11.371 7.655 3.416 1.00 84.06 223 LEU A N 1
ATOM 1873 C CA . LEU A 1 223 ? 9.899 7.703 3.470 1.00 84.06 223 LEU A CA 1
ATOM 1874 C C . LEU A 1 223 ? 9.331 8.820 2.583 1.00 84.06 223 LEU A C 1
ATOM 1876 O O . LEU A 1 223 ? 8.347 9.444 2.962 1.00 84.06 223 LEU A O 1
ATOM 1880 N N . TYR A 1 224 ? 9.960 9.103 1.437 1.00 87.81 224 TYR A N 1
ATOM 1881 C CA . TYR A 1 224 ? 9.458 10.092 0.468 1.00 87.81 224 TYR A CA 1
ATOM 1882 C C . TYR A 1 224 ? 9.205 11.471 1.093 1.00 87.81 224 TYR A C 1
ATOM 1884 O O . TYR A 1 224 ? 8.126 12.038 0.973 1.00 87.81 224 TYR A O 1
ATOM 1892 N N . GLY A 1 225 ? 10.160 11.955 1.891 1.00 86.69 225 GLY A N 1
ATOM 1893 C CA . GLY A 1 225 ? 10.050 13.250 2.561 1.00 86.69 225 GLY A CA 1
ATOM 1894 C C . GLY A 1 225 ? 9.159 13.247 3.805 1.00 86.69 225 GLY A C 1
ATOM 1895 O O . GLY A 1 225 ? 9.302 14.142 4.638 1.00 86.69 225 GLY A O 1
ATOM 1896 N N . LEU A 1 226 ? 8.341 12.208 4.019 1.00 86.94 226 LEU A N 1
ATOM 1897 C CA . LEU A 1 226 ? 7.451 12.092 5.175 1.00 86.94 226 LEU A CA 1
ATOM 1898 C C . LEU A 1 226 ? 8.220 12.232 6.496 1.00 86.94 226 LEU A C 1
ATOM 1900 O O . LEU A 1 226 ? 7.742 12.896 7.410 1.00 86.94 226 LEU A O 1
ATOM 1904 N N . SER A 1 227 ? 9.440 11.687 6.584 1.00 83.25 227 SER A N 1
ATOM 1905 C CA . SER A 1 227 ? 10.298 11.754 7.778 1.00 83.25 227 SER A CA 1
ATOM 1906 C C . SER A 1 227 ? 10.637 13.175 8.242 1.00 83.25 227 SER A C 1
ATOM 1908 O O . SER A 1 227 ? 10.953 13.348 9.418 1.00 83.25 227 SER A O 1
ATOM 1910 N N . LYS A 1 228 ? 10.532 14.182 7.363 1.00 83.06 228 LYS A N 1
ATOM 1911 C CA . LYS A 1 228 ? 10.701 15.606 7.702 1.00 83.06 228 LYS A CA 1
ATOM 1912 C C . LYS A 1 228 ? 9.523 16.152 8.519 1.00 83.06 228 LYS A C 1
ATOM 1914 O O . LYS A 1 228 ? 9.674 17.164 9.194 1.00 83.06 228 LYS A O 1
ATOM 1919 N N . ILE A 1 229 ? 8.370 15.486 8.448 1.00 80.94 229 ILE A N 1
ATOM 1920 C CA . ILE A 1 229 ? 7.091 15.962 8.981 1.00 80.94 229 ILE A CA 1
ATOM 1921 C C . ILE A 1 229 ? 6.651 15.132 10.194 1.00 80.94 229 ILE A C 1
ATOM 1923 O O . ILE A 1 229 ? 5.949 15.658 11.048 1.00 80.94 229 ILE A O 1
ATOM 1927 N N . ILE A 1 230 ? 7.041 13.852 10.308 1.00 81.31 230 ILE A N 1
ATOM 1928 C CA . ILE A 1 230 ? 6.529 12.957 11.369 1.00 81.31 230 ILE A CA 1
ATOM 1929 C C . ILE A 1 230 ? 7.146 13.228 12.743 1.00 81.31 230 ILE A C 1
ATOM 1931 O O . ILE A 1 230 ? 8.358 13.100 12.933 1.00 81.31 230 ILE A O 1
ATOM 1935 N N . HIS A 1 231 ? 6.297 13.368 13.763 1.00 82.00 231 HIS A N 1
ATOM 1936 C CA . HIS A 1 231 ? 6.684 13.133 15.154 1.00 82.00 231 HIS A CA 1
ATOM 1937 C C . HIS A 1 231 ? 6.372 11.695 15.580 1.00 82.00 231 HIS A C 1
ATOM 1939 O O . HIS A 1 231 ? 5.281 11.370 16.048 1.00 82.00 231 HIS A O 1
ATOM 1945 N N . TYR A 1 232 ? 7.368 10.811 15.451 1.00 79.62 232 TYR A N 1
ATOM 1946 C CA . TYR A 1 232 ? 7.197 9.365 15.650 1.00 79.62 232 TYR A CA 1
ATOM 1947 C C . TYR A 1 232 ? 6.577 8.970 16.995 1.00 79.62 232 TYR A C 1
ATOM 1949 O O . TYR A 1 232 ? 5.790 8.031 17.054 1.00 79.62 232 TYR A O 1
ATOM 1957 N N . LYS A 1 233 ? 6.933 9.660 18.084 1.00 81.06 233 LYS A N 1
ATOM 1958 C CA . LYS A 1 233 ? 6.409 9.347 19.424 1.00 81.06 233 LYS A CA 1
ATOM 1959 C C . LYS A 1 233 ? 4.911 9.622 19.554 1.00 81.06 233 LYS A C 1
ATOM 1961 O O . LYS A 1 233 ? 4.273 9.023 20.409 1.00 81.06 233 LYS A O 1
ATOM 1966 N N . GLU A 1 234 ? 4.386 10.530 18.742 1.00 81.75 234 GLU A N 1
ATOM 1967 C CA . GLU A 1 234 ? 3.022 11.045 18.859 1.00 81.75 234 GLU A CA 1
ATOM 1968 C C . GLU A 1 234 ? 2.086 10.414 17.831 1.00 81.75 234 GLU A C 1
ATOM 1970 O O . GLU A 1 234 ? 0.910 10.234 18.115 1.00 81.75 234 GLU A O 1
ATOM 1975 N N . SER A 1 235 ? 2.619 10.040 16.663 1.00 86.38 235 SER A N 1
ATOM 1976 C CA . SER A 1 235 ? 1.850 9.445 15.561 1.00 86.38 235 SER A CA 1
ATOM 1977 C C . SER A 1 235 ? 1.789 7.908 15.592 1.00 86.38 235 SER A C 1
ATOM 1979 O O . SER A 1 235 ? 1.112 7.307 14.759 1.00 86.38 235 SER A O 1
ATOM 1981 N N . ILE A 1 236 ? 2.536 7.243 16.485 1.00 91.12 236 ILE A N 1
ATOM 1982 C CA . ILE A 1 236 ? 2.581 5.774 16.539 1.00 91.12 236 ILE A CA 1
ATOM 1983 C C . ILE A 1 236 ? 1.382 5.194 17.293 1.00 91.12 236 ILE A C 1
ATOM 1985 O O . ILE A 1 236 ? 1.198 5.433 18.482 1.00 91.12 236 ILE A O 1
ATOM 1989 N N . ASN A 1 237 ? 0.619 4.352 16.604 1.00 92.62 237 ASN A N 1
ATOM 1990 C CA . ASN A 1 237 ? -0.431 3.518 17.172 1.00 92.62 237 ASN A CA 1
ATOM 1991 C C . ASN A 1 237 ? 0.178 2.175 17.600 1.00 92.62 237 ASN A C 1
ATOM 1993 O O . ASN A 1 237 ? 0.360 1.253 16.790 1.00 92.62 237 ASN A O 1
ATOM 1997 N N . ILE A 1 238 ? 0.555 2.106 18.874 1.00 91.62 238 ILE A N 1
ATOM 1998 C CA . ILE A 1 238 ? 1.042 0.902 19.542 1.00 91.62 238 ILE A CA 1
ATOM 1999 C C . ILE A 1 238 ? 0.437 0.810 20.943 1.00 91.62 238 ILE A C 1
ATOM 2001 O O . ILE A 1 238 ? 0.590 1.733 21.740 1.00 91.62 238 ILE A O 1
ATOM 2005 N N . ASP A 1 239 ? -0.206 -0.322 21.240 1.00 89.56 239 ASP A N 1
ATOM 2006 C CA . ASP A 1 239 ? -0.876 -0.567 22.527 1.00 89.56 239 ASP A CA 1
ATOM 2007 C C . ASP A 1 239 ? -1.814 0.579 22.966 1.00 89.56 239 ASP A C 1
ATOM 2009 O O . ASP A 1 239 ? -1.923 0.934 24.138 1.00 89.56 239 ASP A O 1
ATOM 2013 N N . GLU A 1 240 ? -2.472 1.210 21.992 1.00 88.06 240 GLU A N 1
ATOM 2014 C CA . GLU A 1 240 ? -3.285 2.400 22.194 1.00 88.06 240 GLU A CA 1
ATOM 2015 C C . GLU A 1 240 ? -4.743 2.081 22.554 1.00 88.06 240 GLU A C 1
ATOM 2017 O O . GLU A 1 240 ? -5.341 1.116 22.073 1.00 88.06 240 GLU A O 1
ATOM 2022 N N . ASN A 1 241 ? -5.350 2.951 23.366 1.00 86.19 241 ASN A N 1
ATOM 2023 C CA . ASN A 1 241 ? -6.783 2.892 23.680 1.00 86.19 241 ASN A CA 1
ATOM 2024 C C . ASN A 1 241 ? -7.664 3.531 22.608 1.00 86.19 241 ASN A C 1
ATOM 2026 O O . ASN A 1 241 ? -8.849 3.215 22.538 1.00 86.19 241 ASN A O 1
ATOM 2030 N N . THR A 1 242 ? -7.092 4.400 21.776 1.00 88.31 242 THR A N 1
ATOM 2031 C CA . THR A 1 242 ? -7.774 5.072 20.669 1.00 88.31 242 THR A CA 1
ATOM 2032 C C . THR A 1 242 ? -6.804 5.166 19.511 1.00 88.31 242 THR A C 1
ATOM 2034 O O . THR A 1 242 ? -5.703 5.690 19.686 1.00 88.31 242 THR A O 1
ATOM 2037 N N 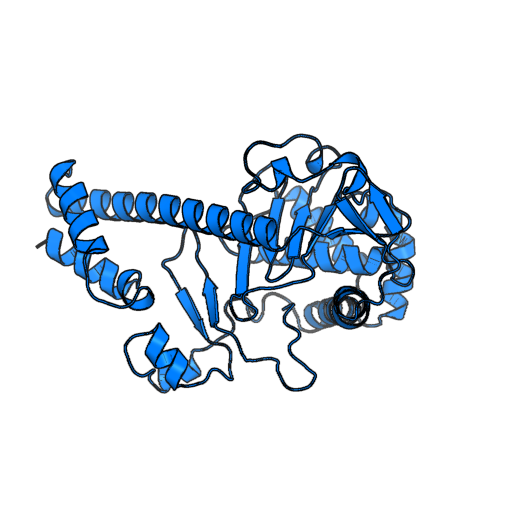. ILE A 1 243 ? -7.207 4.670 18.344 1.00 90.00 243 ILE A N 1
ATOM 2038 C CA . ILE A 1 243 ? -6.393 4.807 17.143 1.00 90.00 243 ILE A CA 1
ATOM 2039 C C . ILE A 1 243 ? -6.426 6.256 16.654 1.00 90.00 243 ILE A C 1
ATOM 2041 O O . ILE A 1 243 ? -7.454 6.939 16.715 1.00 90.00 243 ILE A O 1
ATOM 2045 N N . THR A 1 244 ? -5.276 6.724 16.189 1.00 89.69 244 THR A N 1
ATOM 2046 C CA . THR A 1 244 ? -5.073 8.096 15.738 1.00 89.69 244 THR A CA 1
ATOM 2047 C C . THR A 1 244 ? -4.669 8.151 14.272 1.00 89.69 244 THR A C 1
ATOM 2049 O O . THR A 1 244 ? -3.980 7.261 13.764 1.00 89.69 244 THR A O 1
ATOM 2052 N N . VAL A 1 245 ? -5.107 9.213 13.599 1.00 89.38 245 VAL A N 1
ATOM 2053 C CA . VAL A 1 245 ? -4.721 9.557 12.230 1.00 89.38 245 VAL A CA 1
ATOM 2054 C C . VAL A 1 245 ? -4.069 10.933 12.254 1.00 89.38 245 VAL A C 1
ATOM 2056 O O . VAL A 1 245 ? -4.677 11.908 12.699 1.00 89.38 245 VAL A O 1
ATOM 2059 N N . THR A 1 246 ? -2.835 11.016 11.774 1.00 89.75 246 THR A N 1
ATOM 2060 C CA . THR A 1 246 ? -2.095 12.272 11.667 1.00 89.75 246 THR A CA 1
ATOM 2061 C C . THR A 1 246 ? -2.448 12.958 10.353 1.00 89.75 246 THR A C 1
ATOM 2063 O O . THR A 1 246 ? -2.322 12.381 9.274 1.00 89.75 246 THR A O 1
ATOM 2066 N N . GLU A 1 247 ? -2.901 14.202 10.429 1.00 88.19 247 GLU A N 1
ATOM 2067 C CA . GLU A 1 247 ? -3.164 15.012 9.247 1.00 88.19 247 GLU A CA 1
ATOM 2068 C C . GLU A 1 247 ? -1.870 15.633 8.720 1.00 88.19 247 GLU A C 1
ATOM 207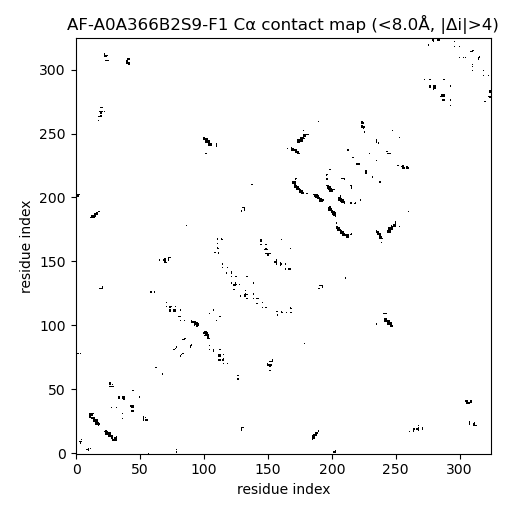0 O O . GLU A 1 247 ? -1.092 16.228 9.468 1.00 88.19 247 GLU A O 1
ATOM 2075 N N . ILE A 1 248 ? -1.668 15.497 7.413 1.00 87.50 248 ILE A N 1
ATOM 2076 C CA . ILE A 1 248 ? -0.571 16.103 6.665 1.00 87.50 248 ILE A CA 1
ATOM 2077 C C . ILE A 1 248 ? -1.140 17.256 5.822 1.00 87.50 248 ILE A C 1
ATOM 2079 O O . ILE A 1 248 ? -2.178 17.075 5.168 1.00 87.50 248 ILE A O 1
ATOM 2083 N N . PRO A 1 249 ? -0.477 18.428 5.787 1.00 86.69 249 PRO A N 1
ATOM 2084 C CA . PRO A 1 249 ? -0.833 19.503 4.866 1.00 86.69 249 PRO A CA 1
ATOM 2085 C C . PRO A 1 249 ? -0.909 19.016 3.414 1.00 86.69 249 PRO A C 1
ATOM 2087 O O . PRO A 1 249 ? -0.089 18.214 2.973 1.00 86.69 249 PRO A O 1
ATOM 2090 N N . GLY A 1 250 ? -1.874 19.517 2.639 1.00 85.12 250 GLY A N 1
ATOM 2091 C CA . GLY A 1 250 ? -2.053 19.088 1.245 1.00 85.12 250 GLY A CA 1
ATOM 2092 C C . GLY A 1 250 ? -0.802 19.298 0.376 1.00 85.12 250 GLY A C 1
ATOM 2093 O O . GLY A 1 250 ? -0.502 18.457 -0.467 1.00 85.12 250 GLY A O 1
ATOM 2094 N N . SER A 1 251 ? -0.033 20.365 0.628 1.00 86.62 251 SER A N 1
ATOM 2095 C CA . SER A 1 251 ? 1.251 20.628 -0.041 1.00 86.62 251 SER A CA 1
ATOM 2096 C C . SER A 1 251 ? 2.279 19.532 0.225 1.00 86.62 251 SER A C 1
ATOM 2098 O O . SER A 1 251 ? 2.888 19.018 -0.704 1.00 86.62 251 SER A O 1
ATOM 2100 N N . ASP A 1 252 ? 2.420 19.123 1.483 1.00 88.12 252 ASP A N 1
ATOM 2101 C CA . ASP A 1 252 ? 3.367 18.090 1.888 1.00 88.12 252 ASP A CA 1
ATOM 2102 C C . ASP A 1 252 ? 2.949 16.720 1.344 1.00 88.12 252 ASP A C 1
ATOM 2104 O O . ASP A 1 252 ? 3.777 15.941 0.875 1.00 88.12 252 ASP A O 1
ATOM 2108 N N . PHE A 1 253 ? 1.644 16.434 1.356 1.00 87.44 253 PHE A N 1
ATOM 2109 C CA . PHE A 1 253 ? 1.090 15.217 0.769 1.00 87.44 253 PHE A CA 1
ATOM 2110 C C . PHE A 1 253 ? 1.336 15.148 -0.745 1.00 87.44 253 PHE A C 1
ATOM 2112 O O . PHE A 1 253 ? 1.633 14.075 -1.275 1.00 87.44 253 PHE A O 1
ATOM 2119 N N . HIS A 1 254 ? 1.251 16.289 -1.437 1.00 86.31 254 HIS A N 1
ATOM 2120 C CA . HIS A 1 254 ? 1.602 16.407 -2.848 1.00 86.31 254 HIS A CA 1
ATOM 2121 C C . HIS A 1 254 ? 3.100 16.182 -3.081 1.00 86.31 254 HIS A C 1
ATOM 2123 O O . HIS A 1 254 ? 3.452 15.354 -3.914 1.00 86.31 254 HIS A O 1
ATOM 2129 N N . SER A 1 255 ? 3.978 16.807 -2.293 1.00 88.44 255 SER A N 1
ATOM 2130 C CA . SER A 1 255 ? 5.426 16.589 -2.404 1.00 88.44 255 SER A CA 1
ATOM 2131 C C . SER A 1 255 ? 5.825 15.131 -2.156 1.00 88.44 255 SER A C 1
ATOM 2133 O O . SER A 1 255 ? 6.656 14.593 -2.880 1.00 88.44 255 SER A O 1
ATOM 2135 N N . ILE A 1 256 ? 5.187 14.441 -1.202 1.00 88.94 256 ILE A N 1
ATOM 2136 C CA . ILE A 1 256 ? 5.380 12.993 -1.002 1.00 88.94 256 ILE A CA 1
ATOM 2137 C C . ILE A 1 256 ? 5.018 12.215 -2.278 1.00 88.94 256 ILE A C 1
ATOM 2139 O O . ILE A 1 256 ? 5.722 11.284 -2.666 1.00 88.94 256 ILE A O 1
ATOM 2143 N N . LYS A 1 257 ? 3.916 12.585 -2.942 1.00 86.31 257 LYS A N 1
ATOM 2144 C CA . LYS A 1 257 ? 3.473 11.964 -4.199 1.00 86.31 257 LYS A CA 1
ATOM 2145 C C . LYS A 1 257 ? 4.488 12.187 -5.326 1.00 86.31 257 LYS A C 1
ATOM 2147 O O . LYS A 1 257 ? 4.799 11.243 -6.047 1.00 86.31 257 LYS A O 1
ATOM 2152 N N . GLU A 1 258 ? 5.020 13.400 -5.458 1.00 86.06 258 GLU A N 1
ATOM 2153 C CA . GLU A 1 258 ? 6.069 13.731 -6.432 1.00 86.06 258 GLU A CA 1
ATOM 2154 C C . GLU A 1 258 ? 7.360 12.947 -6.168 1.00 86.06 258 GLU A C 1
ATOM 2156 O O . GLU A 1 258 ? 7.922 12.373 -7.099 1.00 86.06 258 GLU A O 1
ATOM 2161 N N . GLU A 1 259 ? 7.796 12.837 -4.906 1.00 88.62 259 GLU A N 1
ATOM 2162 C CA . GLU A 1 259 ? 8.965 12.026 -4.538 1.00 88.62 259 GLU A CA 1
ATOM 2163 C C . GLU A 1 259 ? 8.751 10.536 -4.883 1.00 88.62 259 GLU A C 1
ATOM 2165 O O . GLU A 1 259 ? 9.676 9.876 -5.367 1.00 88.62 259 GLU A O 1
ATOM 2170 N N . ILE A 1 260 ? 7.536 9.997 -4.692 1.00 87.00 260 ILE A N 1
ATOM 2171 C CA . ILE A 1 260 ? 7.186 8.630 -5.123 1.00 87.00 260 ILE A CA 1
ATOM 2172 C C . ILE A 1 260 ? 7.322 8.496 -6.642 1.00 87.00 260 ILE A C 1
ATOM 2174 O O . ILE A 1 260 ? 7.984 7.571 -7.113 1.00 87.00 260 ILE A O 1
ATOM 2178 N N . PHE A 1 261 ? 6.730 9.412 -7.411 1.00 83.69 261 PHE A N 1
ATOM 2179 C CA . PHE A 1 261 ? 6.797 9.361 -8.870 1.00 83.69 261 PHE A CA 1
ATOM 2180 C C . PHE A 1 261 ? 8.218 9.513 -9.411 1.00 83.69 261 PHE A C 1
ATOM 2182 O O . PHE A 1 261 ? 8.585 8.764 -10.313 1.00 83.69 261 PHE A O 1
ATOM 2189 N N . SER A 1 262 ? 9.027 10.411 -8.842 1.00 84.88 262 SER A N 1
ATOM 2190 C CA . SER A 1 262 ? 10.431 10.585 -9.230 1.00 84.88 262 SER A CA 1
ATOM 2191 C C . SER A 1 262 ? 11.206 9.285 -9.047 1.00 84.88 262 SER A C 1
ATOM 2193 O O . SER A 1 262 ? 11.839 8.805 -9.984 1.00 84.88 262 SER A O 1
ATOM 2195 N N . LYS A 1 263 ? 11.083 8.649 -7.873 1.00 85.50 263 LYS A N 1
ATOM 2196 C CA . LYS A 1 263 ? 11.754 7.373 -7.597 1.00 85.50 263 LYS A CA 1
ATOM 2197 C C . LYS A 1 263 ? 11.303 6.271 -8.554 1.00 85.50 263 LYS A C 1
ATOM 2199 O O . LYS A 1 263 ? 12.130 5.542 -9.092 1.00 85.50 263 LYS A O 1
ATOM 2204 N N . LEU A 1 264 ? 9.994 6.133 -8.764 1.00 82.44 264 LEU A N 1
ATOM 2205 C CA . LEU A 1 264 ? 9.458 5.119 -9.671 1.00 82.44 264 LEU A CA 1
ATOM 2206 C C . LEU A 1 264 ? 9.918 5.357 -11.117 1.00 82.44 264 LEU A C 1
ATOM 2208 O O . LEU A 1 264 ? 10.238 4.396 -11.812 1.00 82.44 264 LEU A O 1
ATOM 2212 N N . GLY A 1 265 ? 10.006 6.619 -11.545 1.00 81.81 265 GLY A N 1
ATOM 2213 C CA . GLY A 1 265 ? 10.568 7.010 -12.836 1.00 81.81 265 GLY A CA 1
ATOM 2214 C C . GLY A 1 265 ? 12.048 6.642 -12.968 1.00 81.81 265 GLY A C 1
ATOM 2215 O O . GLY A 1 265 ? 12.443 6.041 -13.963 1.00 81.81 265 GLY A O 1
ATOM 2216 N N . GLU A 1 266 ? 12.863 6.924 -11.951 1.00 85.06 266 GLU A N 1
ATOM 2217 C CA . GLU A 1 266 ? 14.279 6.533 -11.924 1.00 85.06 266 GLU A CA 1
ATOM 2218 C C . GLU A 1 266 ? 14.454 5.010 -11.998 1.00 85.06 266 GLU A C 1
ATOM 2220 O O . GLU A 1 266 ? 15.217 4.505 -12.826 1.00 85.06 266 GLU A O 1
ATOM 2225 N N . GLU A 1 267 ? 13.715 4.258 -11.175 1.00 83.94 267 GLU A N 1
ATOM 2226 C CA . GLU A 1 267 ? 13.753 2.791 -11.179 1.00 83.94 267 GLU A CA 1
ATOM 2227 C C . GLU A 1 267 ? 13.323 2.222 -12.536 1.00 83.94 267 GLU A C 1
ATOM 2229 O O . GLU A 1 267 ? 13.944 1.282 -13.040 1.00 83.94 267 GLU A O 1
ATOM 2234 N N . PHE A 1 268 ? 12.304 2.820 -13.155 1.00 83.31 268 PHE A N 1
ATOM 2235 C CA . PHE A 1 268 ? 11.843 2.461 -14.488 1.00 83.31 268 PHE A CA 1
ATOM 2236 C C . PHE A 1 268 ? 12.936 2.645 -15.549 1.00 83.31 268 PHE A C 1
ATOM 2238 O O . PHE A 1 268 ? 13.220 1.707 -16.297 1.00 83.31 268 PHE A O 1
ATOM 2245 N N . ILE A 1 269 ? 13.586 3.813 -15.591 1.00 86.12 269 ILE A N 1
ATOM 2246 C CA . ILE A 1 269 ? 14.662 4.096 -16.553 1.00 86.12 269 ILE A CA 1
ATOM 2247 C C . ILE A 1 269 ? 15.825 3.118 -16.368 1.00 86.12 269 ILE A C 1
ATOM 2249 O O . ILE A 1 269 ? 16.330 2.573 -17.349 1.00 86.12 269 ILE A O 1
ATOM 2253 N N . ILE A 1 270 ? 16.206 2.813 -15.124 1.00 88.75 270 ILE A N 1
ATOM 2254 C CA . ILE A 1 270 ? 17.254 1.823 -14.832 1.00 88.75 270 ILE A CA 1
ATOM 2255 C C . ILE A 1 270 ? 16.886 0.444 -15.403 1.00 88.75 270 ILE A C 1
ATOM 2257 O O . ILE A 1 270 ? 17.728 -0.211 -16.024 1.00 88.75 270 ILE A O 1
ATOM 2261 N N . GLN A 1 271 ? 15.643 -0.016 -15.217 1.00 86.69 271 GLN A N 1
ATOM 2262 C CA . GLN A 1 271 ? 15.201 -1.301 -15.774 1.00 86.69 271 GLN A CA 1
ATOM 2263 C C . GLN A 1 271 ? 15.147 -1.281 -17.301 1.00 86.69 271 GLN A C 1
ATOM 2265 O O . GLN A 1 271 ? 15.573 -2.248 -17.933 1.00 86.69 271 GLN A O 1
ATOM 2270 N N . LEU A 1 272 ? 14.659 -0.191 -17.892 1.00 88.38 272 LEU A N 1
ATOM 2271 C CA . LEU A 1 272 ? 14.578 -0.032 -19.338 1.00 88.38 272 LEU A CA 1
ATOM 2272 C C . LEU A 1 272 ? 15.969 -0.123 -19.978 1.00 88.38 272 LEU A C 1
ATOM 2274 O O . LEU A 1 272 ? 16.172 -0.932 -20.884 1.00 88.38 272 LEU A O 1
ATOM 2278 N N . VAL A 1 273 ? 16.943 0.622 -19.444 1.00 92.25 273 VAL A N 1
ATOM 2279 C CA . VAL A 1 273 ? 18.344 0.567 -19.888 1.00 92.25 273 VAL A CA 1
ATOM 2280 C C . VAL A 1 273 ? 18.894 -0.847 -19.747 1.00 92.25 273 VAL A C 1
ATOM 2282 O O . VAL A 1 273 ? 19.497 -1.361 -20.682 1.00 92.25 273 VAL A O 1
ATOM 2285 N N . LYS A 1 274 ? 18.651 -1.518 -18.616 1.00 92.94 274 LYS A N 1
ATOM 2286 C CA . LYS A 1 274 ? 19.117 -2.893 -18.393 1.00 92.94 274 LYS A CA 1
ATOM 2287 C C . LYS A 1 274 ? 18.544 -3.886 -19.410 1.00 92.94 274 LYS A C 1
ATOM 2289 O O . LYS A 1 274 ? 19.262 -4.776 -19.866 1.00 92.94 274 LYS A O 1
ATOM 2294 N N . ILE A 1 275 ? 17.257 -3.774 -19.739 1.00 91.69 275 ILE A N 1
ATOM 2295 C CA . ILE A 1 275 ? 16.611 -4.622 -20.749 1.00 91.69 275 ILE A CA 1
ATOM 2296 C C . ILE A 1 275 ? 17.237 -4.354 -22.118 1.00 91.69 275 ILE A C 1
ATOM 2298 O O . ILE A 1 275 ? 17.638 -5.300 -22.797 1.00 91.69 275 ILE A O 1
ATOM 2302 N N . PHE A 1 276 ? 17.358 -3.079 -22.490 1.00 94.56 276 PHE A N 1
ATOM 2303 C CA . PHE A 1 276 ? 17.945 -2.656 -23.755 1.00 94.56 276 PHE A CA 1
ATOM 2304 C C . PHE A 1 276 ? 19.381 -3.170 -23.920 1.00 94.56 276 PHE A C 1
ATOM 2306 O O . PHE A 1 276 ? 19.666 -3.876 -24.885 1.00 94.56 276 PHE A O 1
ATOM 2313 N N . THR A 1 277 ? 20.259 -2.917 -22.943 1.00 95.31 277 THR A N 1
ATOM 2314 C CA . THR A 1 277 ? 21.669 -3.336 -22.998 1.00 95.31 277 THR A CA 1
ATOM 2315 C C . THR A 1 277 ? 21.809 -4.854 -23.122 1.00 95.31 277 THR A C 1
ATOM 2317 O O . THR A 1 277 ? 22.594 -5.338 -23.935 1.00 95.31 277 THR A O 1
ATOM 2320 N N . THR A 1 278 ? 20.992 -5.614 -22.382 1.00 94.44 278 THR A N 1
ATOM 2321 C CA . THR A 1 278 ? 20.989 -7.085 -22.425 1.00 94.44 278 THR A CA 1
ATOM 2322 C C . THR A 1 278 ? 20.575 -7.615 -23.800 1.00 94.44 278 THR A C 1
ATOM 2324 O O . THR A 1 278 ? 21.154 -8.584 -24.297 1.00 94.44 278 THR A O 1
ATOM 2327 N N . LEU A 1 279 ? 19.555 -7.015 -24.420 1.00 94.88 279 LEU A N 1
ATOM 2328 C CA . LEU A 1 279 ? 19.076 -7.435 -25.738 1.00 94.88 279 LEU A CA 1
ATOM 2329 C C . LEU A 1 279 ? 20.052 -7.041 -26.849 1.00 94.88 279 LEU A C 1
ATOM 2331 O O . LEU A 1 279 ? 20.329 -7.868 -27.717 1.00 94.88 279 LEU A O 1
ATOM 2335 N N . TYR A 1 280 ? 20.622 -5.838 -26.773 1.00 95.75 280 TYR A N 1
ATOM 2336 C CA . TYR A 1 280 ? 21.626 -5.347 -27.715 1.00 95.75 280 TYR A CA 1
ATOM 2337 C C . TYR A 1 280 ? 22.870 -6.244 -27.733 1.00 95.75 280 TYR A C 1
ATOM 2339 O O . TYR A 1 280 ? 23.288 -6.715 -28.792 1.00 95.75 280 TYR A O 1
ATOM 2347 N N . GLU A 1 281 ? 23.406 -6.575 -26.553 1.00 95.56 281 GLU A N 1
ATOM 2348 C CA . GLU A 1 281 ? 24.546 -7.488 -26.410 1.00 95.56 281 GLU A CA 1
ATOM 2349 C C . GLU A 1 281 ? 24.267 -8.869 -26.998 1.00 95.56 281 GLU A C 1
ATOM 2351 O O . GLU A 1 281 ? 25.120 -9.455 -27.666 1.00 95.56 281 GLU A O 1
ATOM 2356 N N . LYS A 1 282 ? 23.057 -9.388 -26.776 1.00 95.56 282 LYS A N 1
ATOM 2357 C CA . LYS A 1 282 ? 22.648 -10.690 -27.299 1.00 95.56 282 LYS A CA 1
ATOM 2358 C C . LYS A 1 282 ? 22.524 -10.692 -28.824 1.00 95.56 282 LYS A C 1
ATOM 2360 O O . LYS A 1 282 ? 22.807 -11.720 -29.435 1.00 95.56 282 LYS A O 1
ATOM 2365 N N . PHE A 1 283 ? 22.073 -9.590 -29.419 1.00 95.75 283 PHE A N 1
ATOM 2366 C CA . PHE A 1 283 ? 21.811 -9.506 -30.855 1.00 95.75 283 PHE A CA 1
ATOM 2367 C C . PHE A 1 283 ? 23.078 -9.202 -31.666 1.00 95.75 283 PHE A C 1
ATOM 2369 O O . PHE A 1 283 ? 23.358 -9.895 -32.641 1.00 95.75 283 PHE A O 1
ATOM 2376 N N . HIS A 1 284 ? 23.886 -8.231 -31.230 1.00 95.06 284 HIS A N 1
ATOM 2377 C CA . HIS A 1 284 ? 25.095 -7.810 -31.951 1.00 95.06 284 HIS A CA 1
ATOM 2378 C C . HIS A 1 284 ? 26.378 -8.505 -31.473 1.00 95.06 284 HIS A C 1
ATOM 2380 O O . HIS A 1 284 ? 27.419 -8.388 -32.116 1.00 95.06 284 HIS A O 1
ATOM 2386 N N . GLY A 1 285 ? 26.341 -9.217 -30.341 1.00 95.25 285 GLY A N 1
ATOM 2387 C CA . GLY A 1 285 ? 27.516 -9.883 -29.767 1.00 95.25 285 GLY A CA 1
ATOM 2388 C C . GLY A 1 285 ? 28.552 -8.924 -29.167 1.00 95.25 285 GLY A C 1
ATOM 2389 O O . GLY A 1 285 ? 29.673 -9.340 -28.872 1.00 95.25 285 GLY A O 1
ATOM 2390 N N . MET A 1 286 ? 28.200 -7.648 -28.983 1.00 94.75 286 MET A N 1
ATOM 2391 C CA . MET A 1 286 ? 29.074 -6.604 -28.445 1.00 94.75 286 MET A CA 1
ATOM 2392 C C . MET A 1 286 ? 28.362 -5.768 -27.383 1.00 94.75 286 MET A C 1
ATOM 2394 O O . MET A 1 286 ? 27.150 -5.577 -27.443 1.00 94.75 286 MET A O 1
ATOM 2398 N N . ARG A 1 287 ? 29.135 -5.246 -26.422 1.00 94.81 287 ARG A N 1
ATOM 2399 C CA . ARG A 1 287 ? 28.622 -4.335 -25.391 1.00 94.81 287 ARG A CA 1
ATOM 2400 C C . ARG A 1 287 ? 28.117 -3.043 -26.014 1.00 94.81 287 ARG A C 1
ATOM 2402 O O . ARG A 1 287 ? 28.783 -2.475 -26.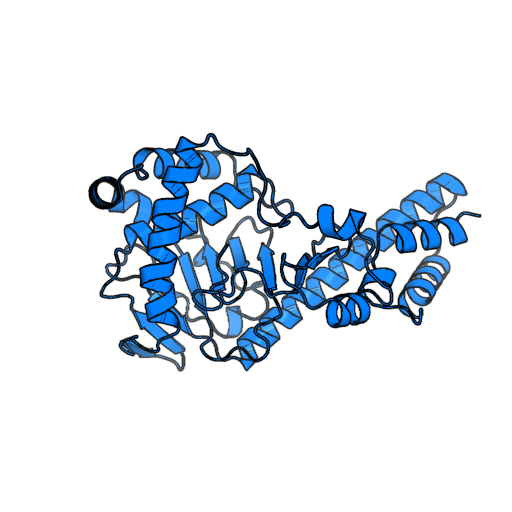877 1.00 94.81 287 ARG A O 1
ATOM 2409 N N . VAL A 1 288 ? 26.965 -2.581 -25.541 1.00 95.94 288 VAL A N 1
ATOM 2410 C CA . VAL A 1 288 ? 26.416 -1.280 -25.927 1.00 95.94 288 VAL A CA 1
ATOM 2411 C C . VAL A 1 288 ? 27.266 -0.154 -25.331 1.00 95.94 288 VAL A C 1
ATOM 2413 O O . VAL A 1 288 ? 27.747 -0.268 -24.201 1.00 95.94 288 VAL A O 1
ATOM 2416 N N . THR A 1 289 ? 27.490 0.916 -26.094 1.00 96.06 289 THR A N 1
ATOM 2417 C CA . THR A 1 289 ? 28.243 2.086 -25.619 1.00 96.06 289 THR A CA 1
ATOM 2418 C C . THR A 1 289 ? 27.333 3.069 -24.885 1.00 96.06 289 THR A C 1
ATOM 2420 O O . THR A 1 289 ? 26.108 3.026 -25.022 1.00 96.06 289 THR A O 1
ATOM 2423 N N . GLU A 1 290 ? 27.920 3.974 -24.098 1.00 95.06 290 GLU A N 1
ATOM 2424 C CA . GLU A 1 290 ? 27.150 5.014 -23.404 1.00 95.06 290 GLU A CA 1
ATOM 2425 C C . GLU A 1 290 ? 26.438 5.955 -24.380 1.00 95.06 290 GLU A C 1
ATOM 2427 O O . GLU A 1 290 ? 25.347 6.430 -24.079 1.00 95.06 290 GLU A O 1
ATOM 2432 N N . GLU A 1 291 ? 27.035 6.216 -25.544 1.00 95.81 291 GLU A N 1
ATOM 2433 C CA . GLU A 1 291 ? 26.444 7.040 -26.598 1.00 95.81 291 GLU A CA 1
ATOM 2434 C C . GLU A 1 291 ? 25.156 6.409 -27.129 1.00 95.81 291 GLU A C 1
ATOM 2436 O O . GLU A 1 291 ? 24.128 7.076 -27.144 1.00 95.81 291 GLU A O 1
ATOM 2441 N N . ILE A 1 292 ? 25.173 5.110 -27.446 1.00 94.62 292 ILE A N 1
ATOM 2442 C CA . ILE A 1 292 ? 23.987 4.395 -27.943 1.00 94.62 292 ILE A CA 1
ATOM 2443 C C . ILE A 1 292 ? 22.881 4.369 -26.880 1.00 94.62 292 ILE A C 1
ATOM 2445 O O . ILE A 1 292 ? 21.708 4.537 -27.198 1.00 94.62 292 ILE A O 1
ATOM 2449 N N . VAL A 1 293 ? 23.231 4.190 -25.599 1.00 95.38 293 VAL A N 1
ATOM 2450 C CA . VAL A 1 293 ? 22.243 4.258 -24.507 1.00 95.38 293 VAL A CA 1
ATOM 2451 C C . VAL A 1 293 ? 21.638 5.660 -24.393 1.00 95.38 293 VAL A C 1
ATOM 2453 O O . VAL A 1 293 ? 20.433 5.780 -24.180 1.00 95.38 293 VAL A O 1
ATOM 2456 N N . LYS A 1 294 ? 22.446 6.719 -24.528 1.00 94.62 294 LYS A N 1
ATOM 2457 C CA . LYS A 1 294 ? 21.957 8.107 -24.500 1.00 94.62 294 LYS A CA 1
ATOM 2458 C C . LYS A 1 294 ? 21.037 8.399 -25.676 1.00 94.62 294 LYS A C 1
ATOM 2460 O O . LYS A 1 294 ? 19.981 8.975 -25.450 1.00 94.62 294 LYS A O 1
ATOM 2465 N N . GLU A 1 295 ? 21.411 7.981 -26.882 1.00 94.44 295 GLU A N 1
ATOM 2466 C CA . GLU A 1 295 ? 20.571 8.108 -28.076 1.00 94.44 295 GLU A CA 1
ATOM 2467 C C . GLU A 1 295 ? 19.241 7.382 -27.879 1.00 94.44 295 GLU A C 1
ATOM 2469 O O . GLU A 1 295 ? 18.193 8.000 -28.008 1.00 94.44 295 GLU A O 1
ATOM 2474 N N . PHE A 1 296 ? 19.273 6.121 -27.436 1.00 94.00 296 PHE A N 1
ATOM 2475 C CA . PHE A 1 296 ? 18.061 5.352 -27.151 1.00 94.00 296 PHE A CA 1
ATOM 2476 C C . PHE A 1 296 ? 17.146 6.046 -26.134 1.00 94.00 296 PHE A C 1
ATOM 2478 O O . PHE A 1 296 ? 15.931 6.092 -26.319 1.00 94.00 296 PHE A O 1
ATOM 2485 N N . LEU A 1 297 ? 17.706 6.599 -25.054 1.00 91.88 297 LEU A N 1
ATOM 2486 C CA . LEU A 1 297 ? 16.917 7.320 -24.055 1.00 91.88 297 LEU A CA 1
ATOM 2487 C C . LEU A 1 297 ? 16.366 8.647 -24.591 1.00 91.88 297 LEU A C 1
ATOM 2489 O O . LEU A 1 297 ? 15.224 8.975 -24.279 1.00 91.88 297 LEU A O 1
ATOM 2493 N N . LEU A 1 298 ? 17.132 9.394 -25.390 1.00 90.31 298 LEU A N 1
ATOM 2494 C CA . LEU A 1 298 ? 16.664 10.627 -26.030 1.00 90.31 298 LEU A CA 1
ATOM 2495 C C . LEU A 1 298 ? 15.501 10.330 -26.976 1.00 90.31 298 LEU A C 1
ATOM 2497 O O . LEU A 1 298 ? 14.413 10.859 -26.762 1.00 90.31 298 LEU A O 1
ATOM 2501 N N . ASP A 1 299 ? 15.678 9.383 -27.896 1.00 87.38 299 ASP A N 1
ATOM 2502 C CA . ASP A 1 299 ? 14.642 8.926 -28.826 1.00 87.38 299 ASP A CA 1
ATOM 2503 C C . ASP A 1 299 ? 13.390 8.431 -28.098 1.00 87.38 299 ASP A C 1
ATOM 2505 O O . ASP A 1 299 ? 12.268 8.619 -28.564 1.00 87.38 299 ASP A O 1
ATOM 2509 N N . PHE A 1 300 ? 13.565 7.815 -26.929 1.00 83.06 300 PHE A N 1
ATOM 2510 C CA . PHE A 1 300 ? 12.458 7.379 -26.089 1.00 83.06 300 PHE A CA 1
ATOM 2511 C C . PHE A 1 300 ? 11.756 8.542 -25.370 1.00 83.06 300 PHE A C 1
ATOM 2513 O O . PHE A 1 300 ? 10.558 8.472 -25.105 1.00 83.06 300 PHE A O 1
ATOM 2520 N N . THR A 1 301 ? 12.474 9.617 -25.033 1.00 79.50 301 THR A N 1
ATOM 2521 C CA . THR A 1 301 ? 11.943 10.770 -24.281 1.00 79.50 301 THR A CA 1
ATOM 2522 C C . THR A 1 301 ? 11.429 11.918 -25.145 1.00 79.50 301 THR A C 1
ATOM 2524 O O . THR A 1 301 ? 10.605 12.689 -24.657 1.00 79.50 301 THR A O 1
ATOM 2527 N N . GLU A 1 302 ? 11.817 12.016 -26.413 1.00 80.12 302 GLU A N 1
ATOM 2528 C CA . GLU A 1 302 ? 11.468 13.143 -27.292 1.00 80.12 302 GLU A CA 1
ATOM 2529 C C . GLU A 1 302 ? 10.220 12.908 -28.163 1.00 80.12 302 GLU A C 1
ATOM 2531 O O . GLU A 1 302 ? 9.784 13.818 -28.862 1.00 80.12 302 GLU A O 1
ATOM 2536 N N . GLU A 1 303 ? 9.582 11.732 -28.097 1.00 72.38 303 GLU A N 1
ATOM 2537 C CA . GLU A 1 303 ? 8.372 11.479 -28.895 1.00 72.38 303 GLU A CA 1
ATOM 2538 C C . GLU A 1 303 ? 7.181 12.351 -28.474 1.00 72.38 303 GLU A C 1
ATOM 2540 O O . GLU A 1 303 ? 6.811 12.382 -27.291 1.00 72.38 303 GLU A O 1
ATOM 2545 N N . ASP A 1 304 ? 6.554 12.973 -29.480 1.00 77.56 304 ASP A N 1
ATOM 2546 C CA . ASP A 1 304 ? 5.291 13.716 -29.403 1.00 77.56 304 ASP A CA 1
ATOM 2547 C C . ASP A 1 304 ? 4.095 12.749 -29.437 1.00 77.56 304 ASP A C 1
ATOM 2549 O O . ASP A 1 304 ? 3.285 12.718 -30.363 1.00 77.56 304 ASP A O 1
ATOM 2553 N N . ILE A 1 305 ? 4.058 11.869 -28.437 1.00 79.44 305 ILE A N 1
ATOM 2554 C CA . ILE A 1 305 ? 2.968 10.924 -28.175 1.00 79.44 305 ILE A CA 1
ATOM 2555 C C . ILE A 1 305 ? 2.537 11.044 -26.717 1.00 79.44 305 ILE A C 1
ATOM 2557 O O . ILE A 1 305 ? 3.250 11.604 -25.876 1.00 79.44 305 ILE A O 1
ATOM 2561 N N . THR A 1 306 ? 1.366 10.500 -26.392 1.00 73.81 306 THR A N 1
ATOM 2562 C CA . THR A 1 306 ? 0.867 10.550 -25.015 1.00 73.81 306 THR A CA 1
ATOM 2563 C C . THR A 1 306 ? 1.781 9.784 -24.060 1.00 73.81 306 THR A C 1
ATOM 2565 O O . THR A 1 306 ? 2.428 8.810 -24.438 1.00 73.81 306 THR A O 1
ATOM 2568 N N . ILE A 1 307 ? 1.816 10.185 -22.784 1.00 68.88 307 ILE A N 1
ATOM 2569 C CA . ILE A 1 307 ? 2.592 9.484 -21.743 1.00 68.88 307 ILE A CA 1
ATOM 2570 C C . ILE A 1 307 ? 2.199 7.996 -21.685 1.00 68.88 307 ILE A C 1
ATOM 2572 O O . ILE A 1 307 ? 3.064 7.131 -21.555 1.00 68.88 307 ILE A O 1
ATOM 2576 N N . ALA A 1 308 ? 0.907 7.684 -21.823 1.00 66.50 308 ALA A N 1
ATOM 2577 C CA . ALA A 1 308 ? 0.412 6.311 -21.822 1.00 66.50 308 ALA A CA 1
ATOM 2578 C C . ALA A 1 308 ? 0.996 5.479 -22.977 1.00 66.50 308 ALA A C 1
ATOM 2580 O O . ALA A 1 308 ? 1.483 4.372 -22.754 1.00 66.50 308 ALA A O 1
ATOM 2581 N N . GLU A 1 309 ? 0.994 6.020 -24.196 1.00 72.31 309 GLU A N 1
ATOM 2582 C CA . GLU A 1 309 ? 1.570 5.351 -25.365 1.00 72.31 309 GLU A CA 1
ATOM 2583 C C . GLU A 1 309 ? 3.092 5.258 -25.271 1.00 72.31 309 GLU A C 1
ATOM 2585 O O . GLU A 1 309 ? 3.662 4.197 -25.536 1.00 72.31 309 GLU A O 1
ATOM 2590 N N . LYS A 1 310 ? 3.746 6.330 -24.815 1.00 77.25 310 LYS A N 1
ATOM 2591 C CA . LYS A 1 310 ? 5.201 6.427 -24.666 1.00 77.25 310 LYS A CA 1
ATOM 2592 C C . LYS A 1 310 ? 5.776 5.296 -23.837 1.00 77.25 310 LYS A C 1
ATOM 2594 O O . LYS A 1 310 ? 6.712 4.623 -24.263 1.00 77.25 310 LYS A O 1
ATOM 2599 N N . TYR A 1 311 ? 5.165 5.054 -22.683 1.00 76.12 311 TYR A N 1
ATOM 2600 C CA . TYR A 1 311 ? 5.595 4.032 -21.736 1.00 76.12 311 TYR A CA 1
ATOM 2601 C C . TYR A 1 311 ? 4.860 2.694 -21.910 1.00 76.12 311 TYR A C 1
ATOM 2603 O O . TYR A 1 311 ? 4.997 1.816 -21.054 1.00 76.12 311 TYR A O 1
ATOM 2611 N N . SER A 1 312 ? 4.113 2.509 -23.006 1.00 76.94 312 SER A N 1
ATOM 2612 C CA . SER A 1 312 ? 3.441 1.241 -23.301 1.00 76.94 312 SER A CA 1
ATOM 2613 C C . SER A 1 312 ? 4.449 0.121 -23.616 1.00 76.94 312 SER A C 1
ATOM 2615 O O . SER A 1 312 ? 5.500 0.373 -24.221 1.00 76.94 312 SER A O 1
ATOM 2617 N N . PRO A 1 313 ? 4.150 -1.143 -23.255 1.00 76.81 313 PRO A N 1
ATOM 2618 C CA . PRO A 1 313 ? 4.993 -2.284 -23.610 1.00 76.81 313 PRO A CA 1
ATOM 2619 C C . PRO A 1 313 ? 5.254 -2.394 -25.118 1.00 76.81 313 PRO A C 1
ATOM 2621 O O . PRO A 1 313 ? 6.335 -2.810 -25.532 1.00 76.81 313 PRO A O 1
ATOM 2624 N N . GLU A 1 314 ? 4.265 -2.049 -25.939 1.00 82.06 314 GLU A N 1
ATOM 2625 C CA . GLU A 1 314 ? 4.317 -2.092 -27.398 1.00 82.06 314 GLU A CA 1
ATOM 2626 C C . GLU A 1 314 ? 5.297 -1.054 -27.944 1.00 82.06 314 GLU A C 1
ATOM 2628 O O . GLU A 1 314 ? 6.171 -1.419 -28.734 1.00 82.06 314 GLU A O 1
ATOM 2633 N N . ASN A 1 315 ? 5.213 0.201 -27.483 1.00 83.38 315 ASN A N 1
ATOM 2634 C CA . ASN A 1 315 ? 6.137 1.246 -27.922 1.00 83.38 315 ASN A CA 1
ATOM 2635 C C . ASN A 1 315 ? 7.570 0.946 -27.477 1.00 83.38 315 ASN A C 1
ATOM 2637 O O . ASN A 1 315 ? 8.501 1.039 -28.270 1.00 83.38 315 ASN A O 1
ATOM 2641 N N . ILE A 1 316 ? 7.752 0.470 -26.243 1.00 85.75 316 ILE A N 1
ATOM 2642 C CA . ILE A 1 316 ? 9.071 0.077 -25.732 1.00 85.75 316 ILE A CA 1
ATOM 2643 C C . ILE A 1 316 ? 9.675 -1.055 -26.567 1.00 85.75 316 ILE A C 1
ATOM 2645 O O . ILE A 1 316 ? 10.838 -0.983 -26.960 1.00 85.75 316 ILE A O 1
ATOM 2649 N N . LYS A 1 317 ? 8.896 -2.097 -26.885 1.00 88.06 317 LYS A N 1
ATOM 2650 C CA . LYS A 1 317 ? 9.355 -3.192 -27.756 1.00 88.06 317 LYS A CA 1
ATOM 2651 C C . LYS A 1 317 ? 9.706 -2.695 -29.154 1.00 88.06 317 LYS A C 1
ATOM 2653 O O . LYS A 1 317 ? 10.723 -3.125 -29.699 1.00 88.06 317 LYS A O 1
ATOM 2658 N N . LYS A 1 318 ? 8.875 -1.820 -29.727 1.00 90.94 318 LYS A N 1
ATOM 2659 C CA . LYS A 1 318 ? 9.108 -1.207 -31.038 1.00 90.94 318 LYS A CA 1
ATOM 2660 C C . LYS A 1 318 ? 10.437 -0.450 -31.036 1.00 90.94 318 LYS A C 1
ATOM 2662 O O . LYS A 1 318 ? 11.300 -0.776 -31.841 1.00 90.94 318 LYS A O 1
ATOM 2667 N N . LYS A 1 319 ? 10.639 0.446 -30.067 1.00 90.69 319 LYS A N 1
ATOM 2668 C CA . LYS A 1 319 ? 11.866 1.237 -29.909 1.00 90.69 319 LYS A CA 1
ATOM 2669 C C . LYS A 1 319 ? 13.105 0.386 -29.734 1.00 90.69 319 LYS A C 1
ATOM 2671 O O . LYS A 1 319 ? 14.093 0.592 -30.422 1.00 90.69 319 LYS A O 1
ATOM 2676 N N . ILE A 1 320 ? 13.048 -0.622 -28.867 1.00 92.81 320 ILE A N 1
ATOM 2677 C CA . ILE A 1 320 ? 14.170 -1.551 -28.721 1.00 92.81 320 ILE A CA 1
ATOM 2678 C C . ILE A 1 320 ? 14.464 -2.234 -30.063 1.00 92.81 320 ILE A C 1
ATOM 2680 O O . ILE A 1 320 ? 15.618 -2.307 -30.455 1.00 92.81 320 ILE A O 1
ATOM 2684 N N . SER A 1 321 ? 13.441 -2.692 -30.789 1.00 92.25 321 SER A N 1
ATOM 2685 C CA . SER A 1 321 ? 13.627 -3.384 -32.073 1.00 92.25 321 SER A CA 1
ATOM 2686 C C . SER A 1 321 ? 14.242 -2.490 -33.155 1.00 92.25 321 SER A C 1
ATOM 2688 O O . SER A 1 321 ? 15.008 -2.990 -33.970 1.00 92.25 321 SER A O 1
ATOM 2690 N N . GLU A 1 322 ? 13.942 -1.188 -33.161 1.00 93.81 322 GLU A N 1
ATOM 2691 C CA . GLU A 1 322 ? 14.546 -0.209 -34.081 1.00 93.81 322 GLU A CA 1
ATOM 2692 C C . GLU A 1 322 ? 16.070 -0.123 -33.915 1.00 93.81 322 GLU A C 1
ATOM 2694 O O . GLU A 1 322 ? 16.771 -0.003 -34.910 1.00 93.81 322 GLU A O 1
ATOM 2699 N N . TYR A 1 323 ? 16.579 -0.273 -32.690 1.00 93.56 323 TYR A N 1
ATOM 2700 C CA . TYR A 1 323 ? 18.018 -0.264 -32.393 1.00 93.56 323 TYR A CA 1
ATOM 2701 C C . TYR A 1 323 ? 18.709 -1.625 -32.558 1.00 93.56 323 TYR A C 1
ATOM 2703 O O . TYR A 1 323 ? 19.933 -1.693 -32.469 1.00 93.56 323 TYR A O 1
ATOM 2711 N N . LEU A 1 324 ? 17.947 -2.712 -32.721 1.00 91.50 324 LEU A N 1
ATOM 2712 C CA . LEU A 1 324 ? 18.503 -4.053 -32.936 1.00 91.50 324 LEU A CA 1
ATOM 2713 C C . LEU A 1 324 ? 18.636 -4.407 -34.425 1.00 91.50 324 LEU A C 1
ATOM 2715 O O . LEU A 1 324 ? 19.407 -5.303 -34.756 1.00 91.50 324 LEU A O 1
ATOM 2719 N N . ASN A 1 325 ? 17.872 -3.758 -35.308 1.00 86.06 325 ASN A N 1
ATOM 2720 C CA . ASN A 1 325 ? 17.949 -3.959 -36.762 1.00 86.06 325 ASN A CA 1
ATOM 2721 C C . ASN A 1 325 ? 19.078 -3.132 -37.374 1.00 86.06 325 ASN A C 1
ATOM 2723 O O . ASN A 1 325 ? 19.727 -3.657 -38.310 1.00 86.06 325 ASN A O 1
#

Solvent-accessible surface area (backbone atoms only — not comparable to full-atom values): 18446 Å² total; per-residue (Å²): 128,96,60,86,45,61,106,85,37,75,32,66,35,48,34,50,46,71,38,66,86,45,62,54,41,82,40,60,34,92,56,55,59,66,69,59,49,24,67,53,50,70,44,82,80,52,72,72,56,61,74,61,57,62,63,87,89,61,75,82,80,82,58,55,69,71,57,48,53,23,51,47,50,37,48,51,49,37,52,66,50,51,49,47,37,66,74,67,69,66,51,56,85,67,43,79,55,97,89,38,45,36,35,48,44,81,93,54,63,47,52,50,49,47,51,37,55,52,47,52,56,49,52,36,26,81,69,37,49,88,74,31,65,60,58,70,68,60,46,49,53,49,50,53,51,50,64,69,30,50,38,85,46,67,68,56,22,56,53,33,32,58,77,45,33,71,67,62,34,49,39,27,32,31,37,34,33,53,91,56,74,95,57,89,49,63,43,40,62,46,70,54,88,51,96,53,43,34,40,36,36,50,56,70,36,39,37,40,38,16,93,41,68,63,27,69,75,71,73,68,88,80,56,43,68,46,56,84,72,60,55,66,89,78,46,52,41,51,75,60,95,53,45,52,37,32,53,42,58,46,68,59,55,47,50,30,50,50,45,48,51,51,51,41,50,53,43,36,53,55,48,52,52,52,52,47,44,55,52,43,26,70,72,73,73,44,82,71,52,73,64,60,54,50,50,54,51,47,65,65,67,69,59,96,61,36,70,49,47,55,43,21,70,65,46,47,52,51,56,53,48,66,77,68,110

Radius of gyration: 21.9 Å; Cα contacts (8 Å, |Δi|>4): 435; chains: 1; bounding box: 53×41×60 Å

pLDDT: mean 79.4, std 16.82, range [34.78, 98.25]

Foldseek 3Di:
DPQDDDPPDQFEAWEWDLFLPDFTDIAHGLDYDQVVVCVQAVHGDDPVVSVVRDDPLDDPDPDDPQLVLLLVLLVVLCCVQVVCCQAVVVFDQDDCDPNWTKTWSQPHDVLSPLLNVLVSLLVCAVVCPSPDHDDPVLSVLSVVLNVQQTGNDVVSNSVSSVVCVQVSQQKKKFKEFARDAPDQRYFDWDWDHDPQWIWTDGRRMIMTIDSHPCRLVPDQDDQQCVSVPDPSVVRIRHPDPTHMYIYDYNVSVVSSVVSVVVVSVVSNLVVLLVVLQVVLCVLVVDGDDPVNSVVLVCVLPPDPGRPCCSRDPVNSVVSSVVSSD

Sequence (325 aa):
MLNPLDENKRGYGSSYSISSTKFLNVFFERKFNPEKITEALGREIMDNEIEALVDHYAVKFILCKDCEDRFERIETYFNDIVFKQVFENKYKLTKINNNQIIHSLENANNNIIRLFIISLIWRASITKFDNFTLGHRDQEQIRILLDKSLDLDLKEIEVKSRIYEKEIRSYPMMLFSTRFFSDTTSNLVHIEKSNSTYFFKINEYIILFGTKQNQIRSNTNYLYGLSKIIHYKESINIDENTITVTEIPGSDFHSIKEEIFSKLGEEFIIQLVKIFTTLYEKFHGMRVTEEIVKEFLLDFTEEDITIAEKYSPENIKKKISEYLN

Secondary structure (DSSP, 8-state):
-----TTT-TT--EEEEEETTEEEEEEE-TT--HHHHHHHHSSPPPHHHHHT---TT--TTSS-HHHHHHHHHHHHHHIIIIIHHHHSS---EEEEETTEEEEE-TTS-HHHHHHHHHHHHHHHHHTTGGG----HHHHHHHHHHHHHH--SSHHHHHHHHHHTHHHHHTS-EEEEE-S--S-TTEEEEEE---SSSEEEEETTEEEEE-SSTTTTTS--S-STTGGGT--HHHH-BSS-SS-EEEE--HHHHHHHHHHHHHHHHHHHHHHHHHHHHHHHHHHHSSPPPHHHHHHHHHHHHS--S-HHHHTSHHHHHHHHHHHH-

Mean predicted aligned error: 9.82 Å

Nearest PDB structures (foldseek):
  5da8-assembly1_M  TM=1.297E-01  e=1.095E+00  Chlorobaculum tepidum TLS
  6u8t-assembly1_B  TM=1.488E-01  e=2.923E+00  Pasteurella multocida subsp. multocida str. Pm70

Organism: NCBI:txid249351